Protein AF-A0A058ZT23-F1 (afdb_monomer)

Foldseek 3Di:
DDPVVLLVLLVVLLVQLVCLQVPDPDPDDDDVVVSVVSNLVSLVVLLVSQLVVLLPNVSCVCSNLVSLLVQCPRPDPVSNVSSLVSLLSNLCSNLVDVSLVVLVVVVPPDPDDPPPSVVVSLVVLQSSLVSLLVQLVVDPDPVSNLSSLVSLLVCLQPRLQSDANCVVSSVVSLVVLVVDPDPSSVVSSVSSVVSCVPPNVVRYPPVPDDD

Nearest PDB structures (foldseek):
  5tqc-assembly1_A  TM=4.255E-01  e=1.248E-01  Homo sapiens
  8pv4-assembly1_CR  TM=2.975E-01  e=2.753E-02  Thermochaetoides thermophila DSM 1495
  4fdd-assembly1_A  TM=4.301E-01  e=4.295E-01  Homo sapiens
  5yvh-assembly1_A  TM=3.357E-01  e=1.884E-01  Homo sapiens
  2z5k-assembly1_A  TM=3.473E-01  e=4.497E-01  Homo sapiens

Mean predicted aligned error: 6.94 Å

pLDDT: mean 86.66, std 15.63, range [41.72, 98.69]

Structure (mmCIF, N/CA/C/O backbone):
data_AF-A0A058ZT23-F1
#
_entry.id   AF-A0A058ZT23-F1
#
loop_
_atom_site.group_PDB
_atom_site.id
_atom_site.type_symbol
_atom_site.label_atom_id
_atom_site.label_alt_id
_atom_site.label_comp_id
_atom_site.label_asym_id
_atom_site.label_entity_id
_atom_site.label_seq_id
_atom_site.pdbx_PDB_ins_code
_atom_site.Cartn_x
_atom_site.Cartn_y
_atom_site.Cartn_z
_atom_site.occupancy
_atom_site.B_iso_or_equiv
_atom_site.auth_seq_id
_atom_site.auth_comp_id
_atom_site.auth_asym_id
_atom_site.auth_atom_id
_atom_site.pdbx_PDB_model_num
ATOM 1 N N . MET A 1 1 ? 22.877 12.182 -7.449 1.00 62.81 1 MET A N 1
ATOM 2 C CA . MET A 1 1 ? 22.994 11.831 -6.014 1.00 62.81 1 MET A CA 1
ATOM 3 C C . MET A 1 1 ? 23.347 10.350 -5.892 1.00 62.81 1 MET A C 1
ATOM 5 O O . MET A 1 1 ? 22.828 9.557 -6.674 1.00 62.81 1 MET A O 1
ATOM 9 N N . HIS A 1 2 ? 24.266 9.973 -5.000 1.00 87.75 2 HIS A N 1
ATOM 10 C CA . HIS A 1 2 ? 24.654 8.570 -4.787 1.00 87.75 2 HIS A CA 1
ATOM 11 C C . HIS A 1 2 ? 23.584 7.844 -3.952 1.00 87.75 2 HIS A C 1
ATOM 13 O O . HIS A 1 2 ? 22.988 8.466 -3.072 1.00 87.75 2 HIS A O 1
ATOM 19 N N . THR A 1 3 ? 23.334 6.553 -4.196 1.00 90.12 3 THR A N 1
ATOM 20 C CA . THR A 1 3 ? 22.282 5.781 -3.498 1.00 90.12 3 THR A CA 1
ATOM 21 C C . THR A 1 3 ? 22.456 5.803 -1.977 1.00 90.12 3 THR A C 1
ATOM 23 O O . THR A 1 3 ? 21.476 5.913 -1.249 1.00 90.12 3 THR A O 1
ATOM 26 N N . SER A 1 4 ? 23.698 5.802 -1.481 1.00 92.56 4 SER A N 1
ATOM 27 C CA . SER A 1 4 ? 23.978 5.932 -0.042 1.00 92.56 4 SER A CA 1
ATOM 28 C C . SER A 1 4 ? 23.470 7.248 0.556 1.00 92.56 4 SER A C 1
ATOM 30 O O . SER A 1 4 ? 22.888 7.231 1.632 1.00 92.56 4 SER A O 1
ATOM 32 N N . ALA A 1 5 ? 23.622 8.373 -0.148 1.00 94.62 5 ALA A N 1
ATOM 33 C CA . ALA A 1 5 ? 23.146 9.669 0.330 1.00 94.62 5 ALA A CA 1
ATOM 34 C C . ALA A 1 5 ? 21.612 9.718 0.396 1.00 94.62 5 ALA A C 1
ATOM 36 O O . ALA A 1 5 ? 21.055 10.296 1.326 1.00 94.62 5 ALA A O 1
ATOM 37 N N . VAL A 1 6 ? 20.929 9.084 -0.568 1.00 96.06 6 VAL A N 1
ATOM 38 C CA . VAL A 1 6 ? 19.462 8.959 -0.557 1.00 96.06 6 VAL A CA 1
ATOM 39 C C . VAL A 1 6 ? 19.012 8.133 0.649 1.00 96.06 6 VAL A C 1
ATOM 41 O O . VAL A 1 6 ? 18.148 8.579 1.398 1.00 96.06 6 VAL A O 1
ATOM 44 N N . LYS A 1 7 ? 19.656 6.986 0.900 1.00 95.81 7 LYS A N 1
ATOM 45 C CA . LYS A 1 7 ? 19.378 6.148 2.077 1.00 95.81 7 LYS A CA 1
ATOM 46 C C . LYS A 1 7 ? 19.595 6.892 3.393 1.00 95.81 7 LYS A C 1
ATOM 48 O O . LYS A 1 7 ? 18.747 6.818 4.274 1.00 95.81 7 LYS A O 1
ATOM 53 N N . SER A 1 8 ? 20.681 7.660 3.517 1.00 96.88 8 SER A N 1
ATOM 54 C CA . SER A 1 8 ? 20.934 8.481 4.709 1.00 96.88 8 SER A CA 1
ATOM 55 C C . SER A 1 8 ? 19.847 9.534 4.935 1.00 96.88 8 SER A C 1
ATOM 57 O O . SER A 1 8 ? 19.438 9.750 6.074 1.00 96.88 8 SER A O 1
ATOM 59 N N . LEU A 1 9 ? 19.348 10.164 3.866 1.00 97.19 9 LEU A N 1
ATOM 60 C CA . LEU A 1 9 ? 18.248 11.123 3.964 1.00 97.19 9 LEU A CA 1
ATOM 61 C C . LEU A 1 9 ? 16.947 10.442 4.411 1.00 97.19 9 LEU A C 1
ATOM 63 O O . LEU A 1 9 ? 16.267 10.955 5.296 1.00 97.19 9 LEU A O 1
ATOM 67 N N . LEU A 1 10 ? 16.632 9.268 3.858 1.00 97.75 10 LEU A N 1
ATOM 68 C CA . LEU A 1 10 ? 15.484 8.463 4.286 1.00 97.75 10 LEU A CA 1
ATOM 69 C C . LEU A 1 10 ? 15.603 8.043 5.759 1.00 97.75 10 LEU A C 1
ATOM 71 O O . LEU A 1 10 ? 14.628 8.142 6.497 1.00 97.75 10 LEU A O 1
ATOM 75 N N . THR A 1 11 ? 16.798 7.658 6.222 1.00 97.81 11 THR A N 1
ATOM 76 C CA . THR A 1 11 ? 17.047 7.342 7.639 1.00 97.81 11 THR A CA 1
ATOM 77 C C . THR A 1 11 ? 16.796 8.557 8.530 1.00 97.81 11 THR A C 1
ATOM 79 O O . THR A 1 11 ? 16.166 8.424 9.574 1.00 97.81 11 THR A O 1
ATOM 82 N N . ALA A 1 12 ? 17.246 9.746 8.126 1.00 97.56 12 ALA A N 1
ATOM 83 C CA . ALA A 1 12 ? 17.017 10.967 8.896 1.00 97.56 12 ALA A CA 1
ATOM 84 C C . ALA A 1 12 ? 15.520 11.321 8.994 1.00 97.56 12 ALA A C 1
ATOM 86 O O . ALA A 1 12 ? 15.048 11.719 10.058 1.00 97.56 12 ALA A O 1
ATOM 87 N N . LEU A 1 13 ? 14.756 11.140 7.909 1.00 97.88 13 LEU A N 1
ATOM 88 C CA . LEU A 1 13 ? 13.305 11.369 7.894 1.00 97.88 13 LEU A CA 1
ATOM 89 C C . LEU A 1 13 ? 12.548 10.350 8.755 1.00 97.88 13 LEU A C 1
ATOM 91 O O . LEU A 1 13 ? 11.644 10.740 9.500 1.00 97.88 13 LEU A O 1
ATOM 95 N N . HIS A 1 14 ? 12.954 9.079 8.696 1.00 96.81 14 HIS A N 1
ATOM 96 C CA . HIS A 1 14 ? 12.446 8.014 9.565 1.00 96.81 14 HIS A CA 1
ATOM 97 C C . HIS A 1 14 ? 12.672 8.360 11.042 1.00 96.81 14 HIS A C 1
ATOM 99 O O . HIS A 1 14 ? 11.725 8.381 11.824 1.00 96.81 14 HIS A O 1
ATOM 105 N N . GLN A 1 15 ? 13.893 8.759 11.411 1.00 95.31 15 GLN A N 1
ATOM 106 C CA . GLN A 1 15 ? 14.227 9.163 12.780 1.00 95.31 15 GLN A CA 1
ATOM 107 C C . GLN A 1 15 ? 13.410 10.371 13.253 1.00 95.31 15 GLN A C 1
ATOM 109 O O . GLN A 1 15 ? 12.927 10.370 14.384 1.00 95.31 15 GLN A O 1
ATOM 114 N N . LEU A 1 16 ? 13.218 11.383 12.399 1.00 94.12 16 LEU A N 1
ATOM 115 C CA . LEU A 1 16 ? 12.394 12.556 12.711 1.00 94.12 16 LEU A CA 1
ATOM 116 C C . LEU A 1 16 ? 10.931 12.170 12.990 1.00 94.12 16 LEU A C 1
ATOM 118 O O . LEU A 1 16 ? 10.326 12.638 13.961 1.00 94.12 16 LEU A O 1
ATOM 122 N N . SER A 1 17 ? 10.376 11.287 12.160 1.00 94.62 17 SER A N 1
ATOM 123 C CA . SER A 1 17 ? 9.026 10.748 12.337 1.00 94.62 17 SER A CA 1
ATOM 124 C C . SER A 1 17 ? 8.929 9.954 13.643 1.00 94.62 17 SER A C 1
ATOM 126 O O . SER A 1 17 ? 8.082 10.236 14.490 1.00 94.62 17 SER A O 1
ATOM 128 N N . HIS A 1 18 ? 9.878 9.048 13.886 1.00 91.06 18 HIS A N 1
ATOM 129 C CA . HIS A 1 18 ? 9.910 8.204 15.076 1.00 91.06 18 HIS A CA 1
ATOM 130 C C . HIS A 1 18 ? 10.046 9.008 16.378 1.00 91.06 18 HIS A C 1
ATOM 132 O O . HIS A 1 18 ? 9.355 8.721 17.354 1.00 91.06 18 HIS A O 1
ATOM 138 N N . GLN A 1 19 ? 10.875 10.057 16.406 1.00 89.44 19 GLN A N 1
ATOM 139 C CA . GLN A 1 19 ? 10.985 10.964 17.560 1.00 89.44 19 GLN A CA 1
ATOM 140 C C . GLN A 1 19 ? 9.660 11.675 17.868 1.00 89.44 19 GLN A C 1
ATOM 142 O O . GLN A 1 19 ? 9.331 11.924 19.032 1.00 89.44 19 GLN A O 1
ATOM 147 N N . SER A 1 20 ? 8.878 11.967 16.829 1.00 86.44 20 SER A N 1
ATOM 148 C CA . SER A 1 20 ? 7.557 12.584 16.959 1.00 86.44 20 SER A CA 1
ATOM 149 C C . SER A 1 20 ? 6.516 11.607 17.520 1.00 86.44 20 SER A C 1
ATOM 151 O O . SER A 1 20 ? 5.600 12.034 18.228 1.00 86.44 20 SER A O 1
ATOM 153 N N . ILE A 1 21 ? 6.685 10.303 17.267 1.00 84.44 21 ILE A N 1
ATOM 154 C CA . ILE A 1 21 ? 5.844 9.220 17.800 1.00 84.44 21 ILE A CA 1
ATOM 155 C C . ILE A 1 21 ? 6.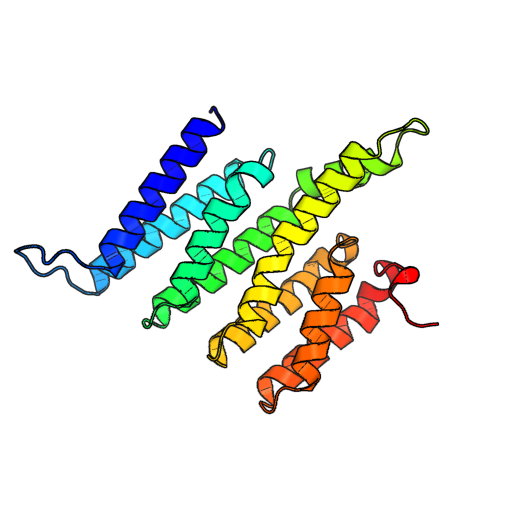185 8.926 19.262 1.00 84.44 21 ILE A C 1
ATOM 157 O O . ILE A 1 21 ? 5.299 8.969 20.116 1.00 84.44 21 ILE A O 1
ATOM 161 N N . THR A 1 22 ? 7.455 8.636 19.567 1.00 77.88 22 THR A N 1
ATOM 162 C CA . THR A 1 22 ? 7.861 8.157 20.898 1.00 77.88 22 THR A CA 1
ATOM 163 C C . THR A 1 22 ? 7.890 9.244 21.953 1.00 77.88 22 THR A C 1
ATOM 165 O O . THR A 1 22 ? 7.813 8.923 23.133 1.00 77.88 22 THR A O 1
ATOM 168 N N . GLY A 1 23 ? 7.964 10.514 21.548 1.00 62.06 23 GLY A N 1
ATOM 169 C CA . GLY A 1 23 ? 7.952 11.650 22.453 1.00 62.06 23 GLY A CA 1
ATOM 170 C C . GLY A 1 23 ? 9.013 11.524 23.540 1.00 62.06 23 GLY A C 1
ATOM 171 O O . GLY A 1 23 ? 8.711 11.130 24.663 1.00 62.06 23 GLY A O 1
ATOM 172 N N . MET A 1 24 ? 10.238 11.977 23.264 1.00 50.72 24 MET A N 1
ATOM 173 C CA . MET A 1 24 ? 11.043 12.481 24.376 1.00 50.72 24 MET A CA 1
ATOM 174 C C . MET A 1 24 ? 10.185 13.518 25.122 1.00 50.72 24 MET A C 1
ATOM 176 O O . MET A 1 24 ? 9.568 14.361 24.457 1.00 50.72 24 MET A O 1
ATOM 180 N N . PRO A 1 25 ? 10.095 13.471 26.463 1.00 45.34 25 PRO A N 1
ATOM 181 C CA . PRO A 1 25 ? 9.456 14.525 27.228 1.00 45.34 25 PRO A CA 1
ATOM 182 C C . PRO A 1 25 ? 10.320 15.778 27.072 1.00 45.34 25 PRO A C 1
ATOM 184 O O . PRO A 1 25 ? 11.217 16.052 27.862 1.00 45.34 25 PRO A O 1
ATOM 187 N N . SER A 1 26 ? 10.092 16.519 25.990 1.00 47.34 26 SER A N 1
ATOM 188 C CA . SER A 1 26 ? 10.542 17.894 25.881 1.00 47.34 26 SER A CA 1
ATOM 189 C C . SER A 1 26 ? 9.967 18.627 27.086 1.00 47.34 26 SER A C 1
ATOM 191 O O . SER A 1 26 ? 8.767 18.554 27.354 1.00 47.34 26 SER A O 1
ATOM 193 N N . VAL A 1 27 ? 10.841 19.344 27.791 1.00 50.66 27 VAL A N 1
ATOM 194 C CA . VAL A 1 27 ? 10.546 20.233 28.928 1.00 50.66 27 VAL A CA 1
ATOM 195 C C . VAL A 1 27 ? 9.412 21.228 28.612 1.00 50.66 27 VAL A C 1
ATOM 197 O O . VAL A 1 27 ? 8.786 21.774 29.515 1.00 50.66 27 VAL A O 1
ATOM 200 N N . PHE A 1 28 ? 9.081 21.395 27.330 1.00 52.16 28 PHE A N 1
ATOM 201 C CA . PHE A 1 28 ? 7.897 22.082 26.837 1.00 52.16 28 PHE A CA 1
ATOM 202 C C . PHE A 1 28 ? 7.035 21.086 26.054 1.00 52.16 28 PHE A C 1
ATOM 204 O O . PHE A 1 28 ? 7.434 20.629 24.980 1.00 52.16 28 PHE A O 1
ATOM 211 N N . GLY A 1 29 ? 5.880 20.707 26.606 1.00 51.41 29 GLY A N 1
ATOM 212 C CA . GLY A 1 29 ? 4.973 19.727 26.007 1.00 51.41 29 GLY A CA 1
ATOM 213 C C . GLY A 1 29 ? 4.558 20.118 24.588 1.00 51.41 29 GLY A C 1
ATOM 214 O O . GLY A 1 29 ? 3.796 21.063 24.399 1.00 51.41 29 GLY A O 1
ATOM 215 N N . ALA A 1 30 ? 5.051 19.389 23.585 1.00 55.66 30 ALA A N 1
ATOM 216 C CA . ALA A 1 30 ? 4.629 19.576 22.202 1.00 55.66 30 ALA A CA 1
ATOM 217 C C . ALA A 1 30 ? 3.182 19.091 22.032 1.00 55.66 30 ALA A C 1
ATOM 219 O O . ALA A 1 30 ? 2.847 17.959 22.400 1.00 55.66 30 ALA A O 1
ATOM 220 N N . ALA A 1 31 ? 2.329 19.946 21.464 1.00 63.44 31 ALA A N 1
ATOM 221 C CA . ALA A 1 31 ? 0.933 19.620 21.190 1.00 63.44 31 ALA A CA 1
ATOM 222 C C . ALA A 1 31 ? 0.826 18.458 20.183 1.00 63.44 31 ALA A C 1
ATOM 224 O O . ALA A 1 31 ? 1.662 18.311 19.288 1.00 63.44 31 ALA A O 1
ATOM 225 N N . SER A 1 32 ? -0.226 17.639 20.288 1.00 67.50 32 SER A N 1
ATOM 226 C CA . SER A 1 32 ? -0.474 16.495 19.389 1.00 67.50 32 SER A CA 1
ATOM 227 C C . SER A 1 32 ? -0.486 16.876 17.900 1.00 67.50 32 SER A C 1
ATOM 229 O O . SER A 1 32 ? -0.053 16.089 17.060 1.00 67.50 32 SER A O 1
ATOM 231 N N . SER A 1 33 ? -0.905 18.102 17.576 1.00 71.38 33 SER A N 1
ATOM 232 C CA . SER A 1 33 ? -0.897 18.662 16.221 1.00 71.38 33 SER A CA 1
ATOM 233 C C . SER A 1 33 ? 0.512 18.857 15.651 1.00 71.38 33 SER A C 1
ATOM 235 O O . SER A 1 33 ? 0.731 18.606 14.468 1.00 71.38 33 SER A O 1
ATOM 237 N N . GLN A 1 34 ? 1.487 19.245 16.478 1.00 77.69 34 GLN A N 1
ATOM 238 C CA . GLN A 1 34 ? 2.881 19.398 16.049 1.00 77.69 34 GLN A CA 1
ATOM 239 C C . GLN A 1 34 ? 3.525 18.041 15.752 1.00 77.69 34 GLN A C 1
ATOM 241 O O . GLN A 1 34 ? 4.241 17.911 14.760 1.00 77.69 34 GLN A O 1
ATOM 246 N N . LYS A 1 35 ? 3.216 17.016 16.560 1.00 83.62 35 LYS A N 1
ATOM 247 C CA . LYS A 1 35 ? 3.689 15.639 16.337 1.00 83.62 35 LYS A CA 1
ATOM 248 C C . LYS A 1 35 ? 3.178 15.082 15.010 1.00 83.62 35 LYS A C 1
ATOM 250 O O . LYS A 1 35 ? 3.959 14.566 14.218 1.00 83.62 35 LYS A O 1
ATOM 255 N N . PHE A 1 36 ? 1.882 15.245 14.743 1.00 88.38 36 PHE A N 1
ATOM 256 C CA . PHE A 1 36 ? 1.287 14.849 13.468 1.00 88.38 36 PHE A CA 1
ATOM 257 C C . PHE A 1 36 ? 1.912 15.600 12.283 1.00 88.38 36 PHE A C 1
ATOM 259 O O . PHE A 1 36 ? 2.223 14.986 11.267 1.00 88.38 36 PHE A O 1
ATOM 266 N N . GLY A 1 37 ? 2.152 16.909 12.423 1.00 91.06 37 GLY A N 1
ATOM 267 C CA . GLY A 1 37 ? 2.782 17.720 11.379 1.00 91.06 37 GLY A CA 1
ATOM 268 C C . GLY A 1 37 ? 4.185 17.241 10.994 1.00 91.06 37 GLY A C 1
ATOM 269 O O . GLY A 1 37 ? 4.500 17.183 9.807 1.00 91.06 37 GLY A O 1
ATOM 270 N N . ALA A 1 38 ? 5.007 16.851 11.972 1.00 92.06 38 ALA A N 1
ATOM 271 C CA . ALA A 1 38 ? 6.347 16.322 11.720 1.00 92.06 38 ALA A CA 1
ATOM 272 C C . ALA A 1 38 ? 6.319 14.944 11.034 1.00 92.06 38 ALA A C 1
ATOM 274 O O . ALA A 1 38 ? 7.064 14.729 10.080 1.00 92.06 38 ALA A O 1
ATOM 275 N N . ILE A 1 39 ? 5.417 14.048 11.457 1.00 95.56 39 ILE A N 1
ATOM 276 C CA . ILE A 1 39 ? 5.210 12.744 10.801 1.00 95.56 39 ILE A CA 1
ATOM 277 C C . ILE A 1 39 ? 4.774 12.953 9.345 1.00 95.56 39 ILE A C 1
ATOM 279 O O . ILE A 1 39 ? 5.392 12.407 8.435 1.00 95.56 39 ILE A O 1
ATOM 283 N N . ASN A 1 40 ? 3.772 13.809 9.113 1.00 96.38 40 ASN A N 1
ATOM 284 C CA . ASN A 1 40 ? 3.281 14.126 7.772 1.00 96.38 40 ASN A CA 1
ATOM 285 C C . ASN A 1 40 ? 4.379 14.698 6.871 1.00 96.38 40 ASN A C 1
ATOM 287 O O . ASN A 1 40 ? 4.516 14.305 5.715 1.00 96.38 40 ASN A O 1
ATOM 291 N N . PHE A 1 41 ? 5.199 15.604 7.409 1.00 96.62 41 PHE A N 1
ATOM 292 C CA . PHE A 1 41 ? 6.343 16.141 6.684 1.00 96.62 41 PHE A CA 1
ATOM 293 C C . PHE A 1 41 ? 7.324 15.035 6.275 1.00 96.62 41 PHE A C 1
ATOM 295 O O . PHE A 1 41 ? 7.731 14.991 5.113 1.00 96.62 41 PHE A O 1
ATOM 302 N N . SER A 1 42 ? 7.684 14.137 7.198 1.00 97.94 42 SER A N 1
ATOM 303 C CA . SER A 1 42 ? 8.571 13.012 6.896 1.00 97.94 42 SER A CA 1
ATOM 304 C C . SER A 1 42 ? 7.997 12.116 5.802 1.00 97.94 42 SER A C 1
ATOM 306 O O . SER A 1 42 ? 8.698 11.838 4.831 1.00 97.94 42 SER A O 1
ATOM 308 N N . VAL A 1 43 ? 6.721 11.735 5.908 1.00 98.38 43 VAL A N 1
ATOM 309 C CA . VAL A 1 43 ? 6.029 10.897 4.916 1.00 98.38 43 VAL A CA 1
ATOM 310 C C . VAL A 1 43 ? 6.038 11.555 3.534 1.00 98.38 43 VAL A C 1
ATOM 312 O O . VAL A 1 43 ? 6.513 10.955 2.572 1.00 98.38 43 VAL A O 1
ATOM 315 N N . GLU A 1 44 ? 5.632 12.822 3.427 1.00 98.31 44 GLU A N 1
ATOM 316 C CA . GLU A 1 44 ? 5.606 13.553 2.152 1.00 98.31 44 GLU A CA 1
ATOM 317 C C . GLU A 1 44 ? 7.007 13.751 1.545 1.00 98.31 44 GLU A C 1
ATOM 319 O O . GLU A 1 44 ? 7.183 13.763 0.323 1.00 98.31 44 GLU A O 1
ATOM 324 N N . ARG A 1 45 ? 8.050 13.897 2.372 1.00 98.19 45 ARG A N 1
ATOM 325 C CA . ARG A 1 45 ? 9.437 13.939 1.882 1.00 98.19 45 ARG A CA 1
ATOM 326 C C . ARG A 1 45 ? 9.930 12.572 1.417 1.00 98.19 45 ARG A C 1
ATOM 328 O O . ARG A 1 45 ? 10.566 12.517 0.368 1.00 98.19 45 ARG A O 1
ATOM 335 N N . MET A 1 46 ? 9.624 11.492 2.134 1.00 98.56 46 MET A N 1
ATOM 336 C CA . MET A 1 46 ? 9.975 10.127 1.720 1.00 98.56 46 MET A CA 1
ATOM 337 C C . MET A 1 46 ? 9.281 9.759 0.403 1.00 98.56 46 MET A C 1
ATOM 339 O O . MET A 1 46 ? 9.943 9.269 -0.510 1.00 98.56 46 MET A O 1
ATOM 343 N N . MET A 1 47 ? 8.003 10.121 0.250 1.00 98.06 47 MET A N 1
ATOM 344 C CA . MET A 1 47 ? 7.253 10.013 -1.007 1.00 98.06 47 MET A CA 1
ATOM 345 C C . MET A 1 47 ? 7.917 10.779 -2.150 1.00 98.06 47 MET A C 1
ATOM 347 O O . MET A 1 47 ? 8.139 10.239 -3.232 1.00 98.06 47 MET A O 1
ATOM 351 N N . SER A 1 48 ? 8.271 12.045 -1.917 1.00 98.06 48 SER A N 1
ATOM 352 C CA . SER A 1 48 ? 8.948 12.856 -2.927 1.00 98.06 48 SER A CA 1
ATOM 353 C C . SER A 1 48 ? 10.292 12.242 -3.333 1.00 98.06 48 SER A C 1
ATOM 355 O O . SER A 1 48 ? 10.603 12.185 -4.521 1.00 98.06 48 SER A O 1
ATOM 357 N N . ILE A 1 49 ? 11.071 11.726 -2.379 1.00 97.75 49 ILE A N 1
ATOM 358 C CA . ILE A 1 49 ? 12.331 11.030 -2.665 1.00 97.75 49 ILE A CA 1
ATOM 359 C C . ILE A 1 49 ? 12.080 9.786 -3.519 1.00 97.75 49 ILE A C 1
ATOM 361 O O . ILE A 1 49 ? 12.780 9.614 -4.514 1.00 97.75 49 ILE A O 1
ATOM 365 N N . LEU A 1 50 ? 11.089 8.961 -3.172 1.00 97.62 50 LEU A N 1
ATOM 366 C CA . LEU A 1 50 ? 10.726 7.763 -3.929 1.00 97.62 50 LEU A CA 1
ATOM 367 C C . LEU A 1 50 ? 10.408 8.103 -5.392 1.00 97.62 50 LEU A C 1
ATOM 369 O O . LEU A 1 50 ? 11.051 7.576 -6.296 1.00 97.62 50 LEU A O 1
ATOM 373 N N . VAL A 1 51 ? 9.483 9.042 -5.622 1.00 96.81 51 VAL A N 1
ATOM 374 C CA . VAL A 1 51 ? 9.036 9.439 -6.970 1.00 96.81 51 VAL A CA 1
ATOM 375 C C . VAL A 1 51 ? 10.180 10.029 -7.804 1.00 96.81 51 VAL A C 1
ATOM 377 O O . VAL A 1 51 ? 10.284 9.766 -8.998 1.00 96.81 51 VAL A O 1
ATOM 380 N N . ASN A 1 52 ? 11.095 10.781 -7.187 1.00 96.38 52 ASN A N 1
ATOM 381 C CA . ASN A 1 52 ? 12.268 11.329 -7.881 1.00 96.38 52 ASN A CA 1
ATOM 382 C C . ASN A 1 52 ? 13.396 10.302 -8.102 1.00 96.38 52 ASN A C 1
ATOM 384 O O . ASN A 1 52 ? 14.426 10.633 -8.693 1.00 96.38 52 ASN A O 1
ATOM 388 N N . ASN A 1 53 ? 13.246 9.076 -7.595 1.00 95.38 53 ASN A N 1
ATOM 389 C CA . ASN A 1 53 ? 14.243 8.012 -7.693 1.00 95.38 53 ASN A CA 1
ATOM 390 C C . ASN A 1 53 ? 13.655 6.699 -8.240 1.00 95.38 53 ASN A C 1
ATOM 392 O O . ASN A 1 53 ? 14.212 5.634 -7.974 1.00 95.38 53 ASN A O 1
ATOM 396 N N . LEU A 1 54 ? 12.572 6.759 -9.027 1.00 94.12 54 LEU A N 1
ATOM 397 C CA . LEU A 1 54 ? 11.917 5.574 -9.604 1.00 94.12 54 LEU A CA 1
ATOM 398 C C . LEU A 1 54 ? 12.861 4.723 -10.468 1.00 94.12 54 LEU A C 1
ATOM 400 O O . LEU A 1 54 ? 12.831 3.499 -10.390 1.00 94.12 54 LEU A O 1
ATOM 404 N N . HIS A 1 55 ? 13.809 5.351 -11.170 1.00 90.94 55 HIS A N 1
ATOM 405 C CA . HIS A 1 55 ? 14.884 4.683 -11.925 1.00 90.94 55 HIS A CA 1
ATOM 406 C C . HIS A 1 55 ? 15.838 3.834 -11.077 1.00 90.94 55 HIS A C 1
ATOM 408 O O . HIS A 1 55 ? 16.706 3.151 -11.612 1.00 90.94 55 HIS A O 1
ATOM 414 N N . ARG A 1 56 ? 15.748 3.930 -9.751 1.00 90.38 56 ARG A N 1
ATOM 415 C CA . ARG A 1 56 ? 16.550 3.181 -8.780 1.00 90.38 56 ARG A CA 1
ATOM 416 C C . ARG A 1 56 ? 15.721 2.857 -7.541 1.00 90.38 56 ARG A C 1
ATOM 418 O O . ARG A 1 56 ? 16.192 3.009 -6.416 1.00 90.38 56 ARG A O 1
ATOM 425 N N . VAL A 1 57 ? 14.469 2.465 -7.745 1.00 93.31 57 VAL A N 1
ATOM 426 C CA . VAL A 1 57 ? 13.522 2.240 -6.651 1.00 93.31 57 VAL A CA 1
ATOM 427 C C . VAL A 1 57 ? 13.922 1.068 -5.751 1.00 93.31 57 VAL A C 1
ATOM 429 O O . VAL A 1 57 ? 13.850 1.189 -4.530 1.00 93.31 57 VAL A O 1
ATOM 432 N N . GLN A 1 58 ? 14.413 -0.035 -6.322 1.00 91.44 58 GLN A N 1
ATOM 433 C CA . GLN A 1 58 ? 14.629 -1.290 -5.594 1.00 91.44 58 GLN A CA 1
ATOM 434 C C . GLN A 1 58 ? 15.514 -1.133 -4.340 1.00 91.44 58 GLN A C 1
ATOM 436 O O . GLN A 1 58 ? 15.110 -1.585 -3.273 1.00 91.44 58 GLN A O 1
ATOM 441 N N . PRO A 1 59 ? 16.658 -0.416 -4.365 1.00 92.69 59 PRO A N 1
ATOM 442 C CA . PRO A 1 59 ? 17.472 -0.236 -3.167 1.00 92.69 59 PRO A CA 1
ATOM 443 C C . PRO A 1 59 ? 16.831 0.609 -2.061 1.00 92.69 59 PRO A C 1
ATOM 445 O O . PRO A 1 59 ? 17.350 0.576 -0.945 1.00 92.69 59 PRO A O 1
ATOM 448 N N . ILE A 1 60 ? 15.813 1.424 -2.357 1.00 95.44 60 ILE A N 1
ATOM 449 C CA . ILE A 1 60 ? 15.199 2.365 -1.404 1.00 95.44 60 ILE A CA 1
ATOM 450 C C . ILE A 1 60 ? 13.778 1.969 -0.987 1.00 95.44 60 ILE A C 1
ATOM 452 O O . ILE A 1 60 ? 13.291 2.500 0.010 1.00 95.44 60 ILE A O 1
ATOM 456 N N . TRP A 1 61 ? 13.138 1.052 -1.718 1.00 96.56 61 TRP A N 1
ATOM 457 C CA . TRP A 1 61 ? 11.747 0.643 -1.521 1.00 96.56 61 TRP A CA 1
ATOM 458 C C . TRP A 1 61 ? 11.460 0.212 -0.083 1.00 96.56 61 TRP A C 1
ATOM 460 O O . TRP A 1 61 ? 10.662 0.857 0.595 1.00 96.56 61 TRP A O 1
ATOM 470 N N . ASP A 1 62 ? 12.188 -0.791 0.413 1.00 95.69 62 ASP A N 1
ATOM 471 C CA . ASP A 1 62 ? 11.969 -1.361 1.748 1.00 95.69 62 ASP A CA 1
ATOM 472 C C . ASP A 1 62 ? 12.117 -0.320 2.859 1.00 95.69 62 ASP A C 1
ATOM 474 O O . ASP A 1 62 ? 11.411 -0.357 3.861 1.00 95.69 62 ASP A O 1
ATOM 478 N N . GLN A 1 63 ? 13.013 0.653 2.678 1.00 96.62 63 GLN A N 1
ATOM 479 C CA . GLN A 1 63 ? 13.216 1.714 3.658 1.00 96.62 63 GLN A CA 1
ATOM 480 C C . GLN A 1 63 ? 12.045 2.705 3.686 1.00 96.62 63 GLN A C 1
ATOM 482 O O . GLN A 1 63 ? 11.690 3.209 4.751 1.00 96.62 63 GLN A O 1
ATOM 487 N N . VAL A 1 64 ? 11.462 3.010 2.523 1.00 98.12 64 VAL A N 1
ATOM 488 C CA . VAL A 1 64 ? 10.305 3.907 2.424 1.00 98.12 64 VAL A CA 1
ATOM 489 C C . VAL A 1 64 ? 9.055 3.211 2.946 1.00 98.12 64 VAL A C 1
ATOM 491 O O . VAL A 1 64 ? 8.400 3.709 3.860 1.00 98.12 64 VAL A O 1
ATOM 494 N N . VAL A 1 65 ? 8.755 2.040 2.393 1.00 97.69 65 VAL A N 1
ATOM 495 C CA . VAL A 1 65 ? 7.524 1.314 2.694 1.00 97.69 65 VAL A CA 1
ATOM 496 C C . VAL A 1 65 ? 7.555 0.680 4.073 1.00 97.69 65 VAL A C 1
ATOM 498 O O . VAL A 1 65 ? 6.535 0.709 4.755 1.00 97.69 65 VAL A O 1
ATOM 501 N N . GLY A 1 66 ? 8.716 0.214 4.540 1.00 97.06 66 GLY A N 1
ATOM 502 C CA . GLY A 1 66 ? 8.879 -0.257 5.914 1.00 97.06 66 GLY A CA 1
ATOM 503 C C . GLY A 1 66 ? 8.437 0.797 6.927 1.00 97.06 66 GLY A C 1
ATOM 504 O O . GLY A 1 66 ? 7.693 0.483 7.851 1.00 97.06 66 GLY A O 1
ATOM 505 N N . HIS A 1 67 ? 8.771 2.072 6.696 1.00 97.88 67 HIS A N 1
ATOM 506 C CA . HIS A 1 67 ? 8.303 3.145 7.569 1.00 97.88 67 HIS A CA 1
ATOM 507 C C . HIS A 1 67 ? 6.786 3.350 7.512 1.00 97.88 67 HIS A C 1
ATOM 509 O O . HIS A 1 67 ? 6.152 3.572 8.538 1.00 97.88 67 HIS A O 1
ATOM 515 N N . PHE A 1 68 ? 6.181 3.291 6.325 1.00 98.06 68 PHE A N 1
ATOM 516 C CA . PHE A 1 68 ? 4.729 3.434 6.210 1.00 98.06 68 PHE A CA 1
ATOM 517 C C . PHE A 1 68 ? 4.010 2.283 6.910 1.00 98.06 68 PHE A C 1
ATOM 519 O O . PHE A 1 68 ? 3.071 2.538 7.655 1.00 98.06 68 PHE A O 1
ATOM 526 N N . VAL A 1 69 ? 4.496 1.050 6.764 1.00 96.88 69 VAL A N 1
ATOM 527 C CA . VAL A 1 69 ? 3.966 -0.119 7.478 1.00 96.88 69 VAL A CA 1
ATOM 528 C C . VAL A 1 69 ? 4.067 0.066 8.997 1.00 96.88 69 VAL A C 1
ATOM 530 O O . VAL A 1 69 ? 3.068 -0.123 9.683 1.00 96.88 69 VAL A O 1
ATOM 533 N N . GLU A 1 70 ? 5.195 0.550 9.527 1.00 95.69 70 GLU A N 1
ATOM 534 C CA . GLU A 1 70 ? 5.322 0.888 10.959 1.00 95.69 70 GLU A CA 1
ATOM 535 C C . GLU A 1 70 ? 4.291 1.939 11.419 1.00 95.69 70 GLU A C 1
ATOM 537 O O . GLU A 1 70 ? 3.754 1.864 12.526 1.00 95.69 70 GLU A O 1
ATOM 542 N N . LEU A 1 71 ? 4.005 2.944 10.585 1.00 96.62 71 LEU A N 1
ATOM 543 C CA . LEU A 1 71 ? 3.021 3.987 10.892 1.00 96.62 71 LEU A CA 1
ATOM 544 C C . LEU A 1 71 ? 1.573 3.477 10.848 1.00 96.62 71 LEU A C 1
ATOM 546 O O . LEU A 1 71 ? 0.708 4.053 11.514 1.00 96.62 71 LEU A O 1
ATOM 550 N N . ILE A 1 72 ? 1.293 2.413 10.094 1.00 96.94 72 ILE A N 1
ATOM 551 C CA . ILE A 1 72 ? -0.037 1.795 10.017 1.00 96.94 72 ILE A CA 1
ATOM 552 C C . ILE A 1 72 ? -0.410 1.111 11.338 1.00 96.94 72 ILE A C 1
ATOM 554 O O . ILE A 1 72 ? -1.585 1.091 11.690 1.00 96.94 72 ILE A O 1
ATOM 558 N N . ASP A 1 73 ? 0.563 0.684 12.141 1.00 93.38 73 ASP A N 1
ATOM 559 C CA . ASP A 1 73 ? 0.315 0.135 13.481 1.00 93.38 73 ASP A CA 1
ATOM 560 C C . ASP A 1 73 ? 0.116 1.225 14.559 1.00 93.38 73 ASP A C 1
ATOM 562 O O . ASP A 1 73 ? -0.065 0.939 15.747 1.00 93.38 73 ASP A O 1
ATOM 566 N N . ASN A 1 74 ? 0.124 2.510 14.182 1.00 93.25 74 ASN A N 1
ATOM 567 C CA . ASN A 1 74 ? -0.019 3.607 15.133 1.00 93.25 74 ASN A CA 1
ATOM 568 C C . ASN A 1 74 ? -1.443 3.669 15.734 1.00 93.25 74 ASN A C 1
ATOM 570 O O . ASN A 1 74 ? -2.434 3.581 15.002 1.00 93.25 74 ASN A O 1
ATOM 574 N N . PRO A 1 75 ? -1.612 3.927 17.048 1.00 90.25 75 PRO A N 1
ATOM 575 C CA . PRO A 1 75 ? -2.941 4.060 17.653 1.00 90.25 75 PRO A CA 1
ATOM 576 C C . PRO A 1 75 ? -3.742 5.253 17.101 1.00 90.25 75 PRO A C 1
ATOM 578 O O . PRO A 1 75 ? -4.975 5.229 17.117 1.00 90.25 75 PRO A O 1
ATOM 581 N N . ASN A 1 76 ? -3.076 6.283 16.568 1.00 91.19 76 ASN A N 1
ATOM 582 C CA . ASN A 1 76 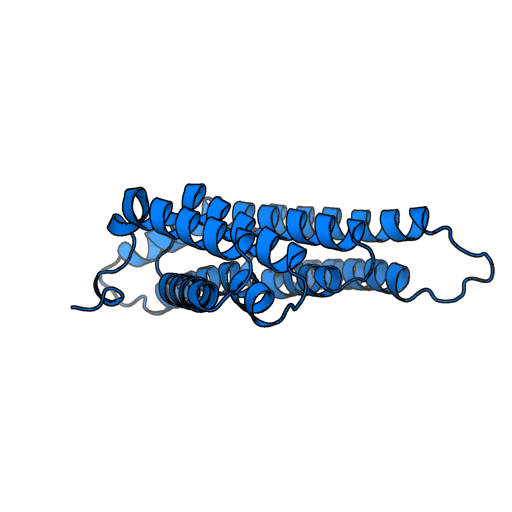? -3.731 7.436 15.963 1.00 91.19 76 ASN A CA 1
ATOM 583 C C . ASN A 1 76 ? -4.245 7.111 14.551 1.00 91.19 76 ASN A C 1
ATOM 585 O O . ASN A 1 76 ? -3.466 6.937 13.615 1.00 91.19 76 ASN A O 1
ATOM 589 N N . GLN A 1 77 ? -5.570 7.120 14.384 1.00 93.31 77 GLN A N 1
ATOM 590 C CA . GLN A 1 77 ? -6.229 6.839 13.106 1.00 93.31 77 GLN A CA 1
ATOM 591 C C . GLN A 1 77 ? -5.786 7.772 11.971 1.00 93.31 77 GLN A C 1
ATOM 593 O O . GLN A 1 77 ? -5.650 7.322 10.838 1.00 93.31 77 GLN A O 1
ATOM 598 N N . HIS A 1 78 ? -5.511 9.049 12.246 1.00 93.81 78 HIS A N 1
ATOM 599 C CA . HIS A 1 78 ? -5.049 9.973 11.209 1.00 93.81 78 HIS A CA 1
ATOM 600 C C . HIS A 1 78 ? -3.657 9.606 10.688 1.00 93.81 78 HIS A C 1
ATOM 602 O O . HIS A 1 78 ? -3.400 9.753 9.497 1.00 93.81 78 HIS A O 1
ATOM 608 N N . VAL A 1 79 ? -2.772 9.115 11.563 1.00 95.62 79 VAL A N 1
ATOM 609 C CA . VAL A 1 79 ? -1.437 8.642 11.166 1.00 95.62 79 VAL A CA 1
ATOM 610 C C . VAL A 1 79 ? -1.565 7.379 10.318 1.00 95.62 79 VAL A C 1
ATOM 612 O O . VAL A 1 79 ? -0.968 7.321 9.247 1.00 95.62 79 VAL A O 1
ATOM 615 N N . ARG A 1 80 ? -2.413 6.424 10.728 1.00 96.31 80 ARG A N 1
ATOM 616 C CA . ARG A 1 80 ? -2.674 5.210 9.937 1.00 96.31 80 ARG A CA 1
ATOM 617 C C . ARG A 1 80 ? -3.212 5.531 8.547 1.00 96.31 80 ARG A C 1
ATOM 619 O O . ARG A 1 80 ? -2.687 5.033 7.559 1.00 96.31 80 ARG A O 1
ATOM 626 N N . ASN A 1 81 ? -4.232 6.386 8.465 1.00 96.81 81 ASN A N 1
ATOM 627 C CA . ASN A 1 81 ? -4.860 6.749 7.194 1.00 96.81 81 ASN A CA 1
ATOM 628 C C . ASN A 1 81 ? -3.873 7.451 6.252 1.00 96.81 81 ASN A C 1
ATOM 630 O O . ASN A 1 81 ? -3.855 7.156 5.064 1.00 96.81 81 ASN A O 1
ATOM 634 N N . MET A 1 82 ? -3.035 8.346 6.782 1.00 97.94 82 MET A N 1
ATOM 635 C CA . MET A 1 82 ? -1.974 8.998 6.010 1.00 97.94 82 MET A CA 1
ATOM 636 C C . MET A 1 82 ? -0.946 7.987 5.492 1.00 97.94 82 MET A C 1
ATOM 638 O O . MET A 1 82 ? -0.536 8.068 4.340 1.00 97.94 82 MET A O 1
ATOM 642 N N . ALA A 1 83 ? -0.529 7.032 6.325 1.00 98.25 83 ALA A N 1
ATOM 643 C CA . ALA A 1 83 ? 0.435 6.015 5.924 1.00 98.25 83 ALA A CA 1
ATOM 644 C C . ALA A 1 83 ? -0.136 5.052 4.868 1.00 98.25 83 ALA A C 1
ATOM 646 O O . ALA A 1 83 ? 0.572 4.693 3.930 1.00 98.25 83 ALA A O 1
ATOM 647 N N . LEU A 1 84 ? -1.421 4.691 4.972 1.00 98.44 84 LEU A N 1
ATOM 648 C CA . LEU A 1 84 ? -2.137 3.909 3.957 1.00 98.44 84 LEU A CA 1
ATOM 649 C C . LEU A 1 84 ? -2.253 4.668 2.623 1.00 98.44 84 LEU A C 1
ATOM 651 O O . LEU A 1 84 ? -1.999 4.079 1.577 1.00 98.44 84 LEU A O 1
ATOM 655 N N .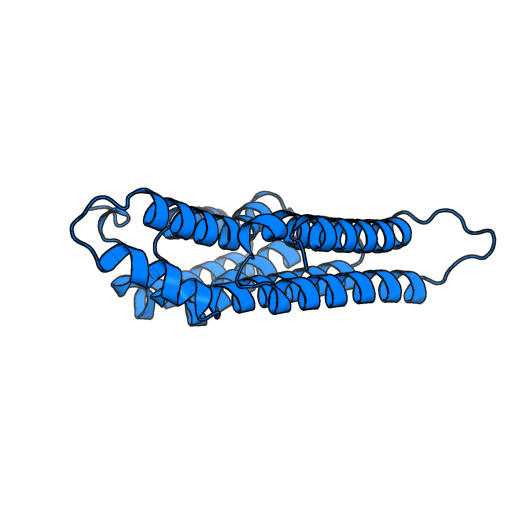 ASP A 1 85 ? -2.570 5.968 2.651 1.00 98.56 85 ASP A N 1
ATOM 656 C CA . ASP A 1 85 ? -2.586 6.824 1.450 1.00 98.56 85 ASP A CA 1
ATOM 657 C C . ASP A 1 85 ? -1.195 6.921 0.801 1.00 98.56 85 ASP A C 1
ATOM 659 O O . ASP A 1 85 ? -1.040 6.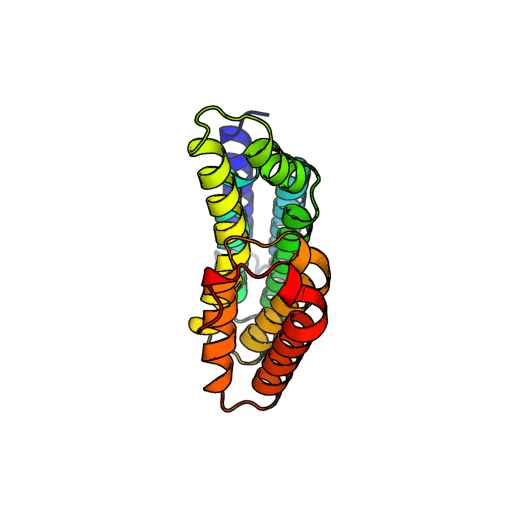755 -0.410 1.00 98.56 85 ASP A O 1
ATOM 663 N N . ALA A 1 86 ? -0.152 7.121 1.612 1.00 98.62 86 ALA A N 1
ATOM 664 C CA . ALA A 1 86 ? 1.226 7.163 1.132 1.00 98.62 86 ALA A CA 1
ATOM 665 C C . ALA A 1 86 ? 1.667 5.823 0.520 1.00 98.62 86 ALA A C 1
ATOM 667 O O . ALA A 1 86 ? 2.374 5.810 -0.491 1.00 98.62 86 ALA A O 1
ATOM 668 N N . LEU A 1 87 ? 1.227 4.697 1.090 1.00 98.62 87 LEU A N 1
ATOM 669 C CA . LEU A 1 87 ? 1.483 3.368 0.544 1.00 98.62 87 LEU A CA 1
ATOM 670 C C . LEU A 1 87 ? 0.815 3.179 -0.826 1.00 98.62 87 LEU A C 1
ATOM 672 O O . LEU A 1 87 ? 1.496 2.790 -1.773 1.00 98.62 87 LEU A O 1
ATOM 676 N N . ASP A 1 88 ? -0.471 3.514 -0.961 1.00 98.69 88 ASP A N 1
ATOM 677 C CA . ASP A 1 88 ? -1.199 3.440 -2.239 1.00 98.69 88 ASP A CA 1
ATOM 678 C C . ASP A 1 88 ? -0.521 4.279 -3.329 1.00 98.69 88 ASP A C 1
ATOM 680 O O . ASP A 1 88 ? -0.215 3.802 -4.427 1.00 98.69 88 ASP A O 1
ATOM 684 N N . ARG A 1 89 ? -0.183 5.529 -2.993 1.00 98.50 89 ARG A N 1
ATOM 685 C CA . ARG A 1 89 ? 0.521 6.442 -3.899 1.00 98.50 89 ARG A CA 1
ATOM 686 C C . ARG A 1 89 ? 1.911 5.926 -4.265 1.00 98.50 89 ARG A C 1
ATOM 688 O O . ARG A 1 89 ? 2.348 6.149 -5.392 1.00 98.50 89 ARG A O 1
ATOM 695 N N . SER A 1 90 ? 2.607 5.251 -3.348 1.00 98.50 90 SER A N 1
ATOM 696 C CA . SER A 1 90 ? 3.927 4.656 -3.604 1.00 98.50 90 SER A CA 1
ATOM 697 C C . SER A 1 90 ? 3.837 3.511 -4.596 1.00 98.50 90 SER A C 1
ATOM 699 O O . SER A 1 90 ? 4.564 3.506 -5.586 1.00 98.50 90 SER A O 1
ATOM 701 N N . ILE A 1 91 ? 2.920 2.574 -4.357 1.00 97.94 91 ILE A N 1
ATOM 702 C CA . ILE A 1 91 ? 2.684 1.430 -5.241 1.00 97.94 91 ILE A CA 1
ATOM 703 C C . ILE A 1 91 ? 2.285 1.933 -6.632 1.00 97.94 91 ILE A C 1
ATOM 705 O O . ILE A 1 91 ? 2.904 1.564 -7.630 1.00 97.94 91 ILE A O 1
ATOM 709 N N . SER A 1 92 ? 1.329 2.863 -6.688 1.00 97.81 92 SER A N 1
ATOM 710 C CA . SER A 1 92 ? 0.857 3.473 -7.934 1.00 97.81 92 SER A CA 1
ATOM 711 C C . SER A 1 92 ? 1.967 4.201 -8.697 1.00 97.81 92 SER A C 1
ATOM 713 O O . SER A 1 92 ? 2.046 4.104 -9.921 1.00 97.81 92 SER A O 1
ATOM 715 N N . ALA A 1 93 ? 2.859 4.912 -7.999 1.00 97.31 93 ALA A N 1
ATOM 716 C CA . ALA A 1 93 ? 3.983 5.597 -8.631 1.00 97.31 93 ALA A CA 1
ATOM 717 C C . ALA A 1 93 ? 4.986 4.616 -9.255 1.00 97.31 93 ALA A C 1
ATOM 719 O O . ALA A 1 93 ? 5.493 4.880 -10.343 1.00 97.31 93 ALA A O 1
ATOM 720 N N . VAL A 1 94 ? 5.260 3.487 -8.593 1.00 96.19 94 VAL A N 1
ATOM 721 C CA . VAL A 1 94 ? 6.206 2.485 -9.100 1.00 96.19 94 VAL A CA 1
ATOM 722 C C . VAL A 1 94 ? 5.616 1.719 -10.280 1.00 96.19 94 VAL A C 1
ATOM 724 O O . VAL A 1 94 ? 6.209 1.737 -11.359 1.00 96.19 94 VAL A O 1
ATOM 727 N N . LEU A 1 95 ? 4.425 1.132 -10.127 1.00 94.38 95 LEU A N 1
ATOM 728 C CA . LEU A 1 95 ? 3.751 0.378 -11.195 1.00 94.38 95 LEU A CA 1
ATOM 729 C C . LEU A 1 95 ? 3.340 1.274 -12.377 1.00 94.38 95 LEU A C 1
ATOM 731 O O . LEU A 1 95 ? 3.263 0.841 -13.531 1.00 94.38 95 LEU A O 1
ATOM 735 N N . GLY A 1 96 ? 3.082 2.553 -12.107 1.00 93.94 96 GLY A N 1
ATOM 736 C CA . GLY A 1 96 ? 2.778 3.565 -13.111 1.00 93.94 96 GLY A CA 1
ATOM 737 C C . GLY A 1 96 ? 3.990 4.075 -13.890 1.00 93.94 96 GLY A C 1
ATOM 738 O O . GLY A 1 96 ? 3.788 4.722 -14.913 1.00 93.94 96 GLY A O 1
ATOM 739 N N . SER A 1 97 ? 5.218 3.800 -13.442 1.00 92.75 97 SER A N 1
ATOM 740 C CA . SER A 1 97 ? 6.427 4.365 -14.047 1.00 92.75 97 SER A CA 1
ATOM 741 C C . SER A 1 97 ? 6.799 3.714 -15.381 1.00 92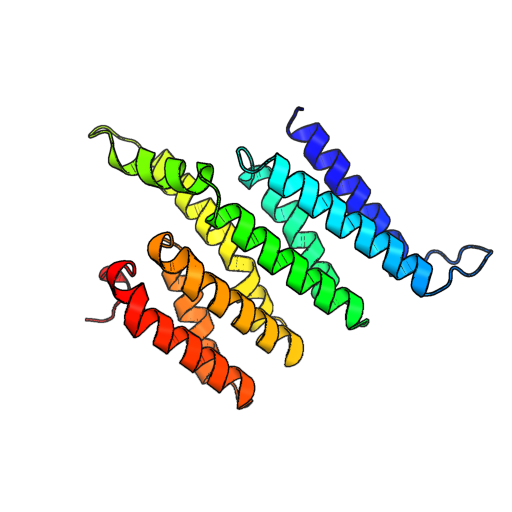.75 97 SER A C 1
ATOM 743 O O . SER A 1 97 ? 6.671 2.500 -15.560 1.00 92.75 97 SER A O 1
ATOM 745 N N . ASP A 1 98 ? 7.343 4.515 -16.299 1.00 86.00 98 ASP A N 1
ATOM 746 C CA . ASP A 1 98 ? 7.895 4.005 -17.561 1.00 86.00 98 ASP A CA 1
ATOM 747 C C . ASP A 1 98 ? 9.083 3.068 -17.308 1.00 86.00 98 ASP A C 1
ATOM 749 O O . ASP A 1 98 ? 9.262 2.093 -18.024 1.00 86.00 98 ASP A O 1
ATOM 753 N N . GLN A 1 99 ? 9.854 3.299 -16.239 1.00 81.00 99 GLN A N 1
ATOM 754 C CA . GLN A 1 99 ? 10.999 2.455 -15.878 1.00 81.00 99 GLN A CA 1
ATOM 755 C C . GLN A 1 99 ? 10.569 1.029 -15.510 1.00 81.00 99 GLN A C 1
ATOM 757 O O . GLN A 1 99 ? 11.252 0.063 -15.855 1.00 81.00 99 GLN A O 1
ATOM 762 N N . PHE A 1 100 ? 9.422 0.885 -14.840 1.00 82.75 100 PHE A N 1
ATOM 763 C CA . PHE A 1 100 ? 8.835 -0.424 -14.571 1.00 82.75 100 PHE A CA 1
ATOM 764 C C . PHE A 1 100 ? 8.427 -1.120 -15.881 1.00 82.75 100 PHE A C 1
ATOM 766 O O . PHE A 1 100 ? 8.734 -2.293 -16.081 1.00 82.75 100 PHE A O 1
ATOM 773 N N . LEU A 1 101 ? 7.835 -0.382 -16.827 1.00 77.38 101 LEU A N 1
ATOM 774 C CA . LEU A 1 101 ? 7.440 -0.907 -18.141 1.00 77.38 101 LEU A CA 1
ATOM 775 C C . LEU A 1 101 ? 8.639 -1.288 -19.033 1.00 77.38 101 LEU A C 1
ATOM 777 O O . LEU A 1 101 ? 8.613 -2.311 -19.722 1.00 77.38 101 LEU A O 1
ATOM 781 N N . GLU A 1 102 ? 9.701 -0.485 -19.017 1.00 71.38 102 GLU A N 1
ATOM 782 C CA . GLU A 1 102 ? 10.952 -0.753 -19.734 1.00 71.38 102 GLU A CA 1
ATOM 783 C C . GLU A 1 102 ? 11.630 -2.022 -19.210 1.00 71.38 102 GLU A C 1
ATOM 785 O O . GLU A 1 102 ? 12.084 -2.845 -20.006 1.00 71.38 102 GLU A O 1
ATOM 790 N N . SER A 1 103 ? 11.621 -2.225 -17.889 1.00 65.75 103 SER A N 1
ATOM 791 C CA . SER A 1 103 ? 12.165 -3.430 -17.244 1.00 65.75 103 SER A CA 1
ATOM 792 C C . SER A 1 103 ? 11.398 -4.701 -17.646 1.00 65.75 103 SER A C 1
ATOM 794 O O . SER A 1 103 ? 11.992 -5.761 -17.827 1.00 65.75 103 SER A O 1
ATOM 796 N N . LEU A 1 104 ? 10.084 -4.594 -17.882 1.00 67.88 104 LEU A N 1
ATOM 797 C CA . LEU A 1 104 ? 9.269 -5.694 -18.420 1.00 67.88 104 LEU A CA 1
ATOM 798 C C . LEU A 1 104 ? 9.562 -5.981 -19.903 1.00 67.88 104 LEU A C 1
ATOM 800 O O . LEU A 1 104 ? 9.462 -7.126 -20.346 1.00 67.88 104 LEU A O 1
ATOM 804 N N . SER A 1 105 ? 9.906 -4.948 -20.675 1.00 64.25 105 SER A N 1
ATOM 805 C CA . SER A 1 105 ? 10.114 -5.042 -22.127 1.00 64.25 105 SER A CA 1
ATOM 806 C C . SER A 1 105 ? 11.512 -5.555 -22.493 1.00 64.25 105 SER A C 1
ATOM 808 O O . SER A 1 105 ? 11.667 -6.286 -23.474 1.00 64.25 105 SER A O 1
ATOM 810 N N . SER A 1 106 ? 12.533 -5.216 -21.700 1.00 56.41 106 SER A N 1
ATOM 811 C CA . SER A 1 106 ? 13.917 -5.659 -21.915 1.00 56.41 106 SER A CA 1
ATOM 812 C C . SER A 1 106 ? 14.090 -7.175 -21.759 1.00 56.41 106 SER A C 1
ATOM 814 O O . SER A 1 106 ? 14.881 -7.772 -22.487 1.00 56.41 106 SER A O 1
ATOM 816 N N . GLY A 1 107 ? 13.283 -7.821 -20.910 1.00 53.59 107 GLY A N 1
ATOM 817 C CA . GLY A 1 107 ? 13.292 -9.276 -20.722 1.00 53.59 107 GLY A CA 1
ATOM 818 C C . GLY A 1 107 ? 12.812 -10.100 -21.929 1.00 53.59 107 GLY A C 1
ATOM 819 O O . GLY A 1 107 ? 13.016 -11.310 -21.948 1.00 53.59 107 GLY A O 1
ATOM 820 N N . PHE A 1 108 ? 12.194 -9.479 -22.943 1.00 52.12 108 PHE A N 1
ATOM 821 C CA . PHE A 1 108 ? 11.618 -10.173 -24.109 1.00 52.12 108 PHE A CA 1
ATOM 822 C C . PHE A 1 108 ? 12.404 -9.985 -25.422 1.00 52.12 108 PHE A C 1
ATOM 824 O O . PHE A 1 108 ? 12.070 -10.611 -26.428 1.00 52.12 108 PHE A O 1
ATOM 831 N N . GLY A 1 109 ? 13.437 -9.133 -25.446 1.00 43.41 109 GLY A N 1
ATOM 832 C CA . GLY A 1 109 ? 14.024 -8.618 -26.692 1.00 43.41 109 GLY A CA 1
ATOM 833 C C . GLY A 1 109 ? 15.264 -9.325 -27.254 1.00 43.41 109 GLY A C 1
ATOM 834 O O . GLY A 1 109 ? 15.669 -8.999 -28.368 1.00 43.41 109 GLY A O 1
ATOM 835 N N . SER A 1 110 ? 15.897 -10.268 -26.550 1.00 41.72 110 SER A N 1
ATOM 836 C CA . SER A 1 110 ? 17.142 -10.881 -27.037 1.00 41.72 110 SER A CA 1
ATOM 837 C C . SER A 1 110 ? 17.189 -12.379 -26.757 1.00 41.72 110 SER A C 1
ATOM 839 O O . SER A 1 110 ? 17.176 -12.811 -25.609 1.00 41.72 110 SER A O 1
ATOM 841 N N . GLY A 1 111 ? 17.274 -13.184 -27.822 1.00 44.25 111 GLY A N 1
ATOM 842 C CA . GLY A 1 111 ? 17.395 -14.650 -27.798 1.00 44.25 111 GLY A CA 1
ATOM 843 C C . GLY A 1 111 ? 18.726 -15.178 -27.246 1.00 44.25 111 GLY A C 1
ATOM 844 O O . GLY A 1 111 ? 19.239 -16.184 -27.725 1.00 44.25 111 GLY A O 1
ATOM 845 N N . SER A 1 112 ? 19.305 -14.499 -26.259 1.00 43.97 112 SER A N 1
ATOM 846 C CA . SER A 1 112 ? 20.558 -14.859 -25.611 1.00 43.97 112 SER A CA 1
ATOM 847 C C . SER A 1 112 ? 20.494 -14.477 -24.134 1.00 43.97 112 SER A C 1
ATOM 849 O O . SER A 1 112 ? 20.813 -13.353 -23.772 1.00 43.97 112 SER A O 1
ATOM 851 N N . GLN A 1 113 ? 20.135 -15.452 -23.295 1.00 44.59 113 GLN A N 1
ATOM 852 C CA . GLN A 1 113 ? 20.676 -15.597 -21.941 1.00 44.59 113 GLN A CA 1
ATOM 853 C C . GLN A 1 113 ? 20.588 -14.344 -21.039 1.00 44.59 113 GLN A C 1
ATOM 855 O O . GLN A 1 113 ? 21.614 -13.859 -20.579 1.00 44.59 113 GLN A O 1
ATOM 860 N N . ASP A 1 114 ? 19.379 -13.859 -20.728 1.00 46.16 114 ASP A N 1
ATOM 861 C CA . ASP A 1 114 ? 19.191 -12.781 -19.737 1.00 46.16 114 ASP A CA 1
ATOM 862 C C . ASP A 1 114 ? 18.204 -13.175 -18.622 1.00 46.16 114 ASP A C 1
ATOM 864 O O . ASP A 1 114 ? 17.187 -12.540 -18.365 1.00 46.16 114 ASP A O 1
ATOM 868 N N . ILE A 1 115 ? 18.509 -14.290 -17.950 1.00 48.91 115 ILE A N 1
ATOM 869 C CA . ILE A 1 115 ? 17.767 -14.790 -16.775 1.00 48.91 115 ILE A CA 1
ATOM 870 C C . ILE A 1 115 ? 17.829 -13.768 -15.612 1.00 48.91 115 ILE A C 1
ATOM 872 O O . ILE A 1 115 ? 16.955 -13.752 -14.745 1.00 48.91 115 ILE A O 1
ATOM 876 N N . GLY A 1 116 ? 18.835 -12.882 -15.603 1.00 47.12 116 GLY A N 1
ATOM 877 C CA . GLY A 1 116 ? 19.031 -11.854 -14.578 1.00 47.12 116 GLY A CA 1
ATOM 878 C C . GLY A 1 116 ? 17.969 -10.752 -14.607 1.00 47.12 116 GLY A C 1
ATOM 879 O O . GLY A 1 116 ? 17.344 -10.495 -13.581 1.00 47.12 116 GLY A O 1
ATOM 880 N N . ALA A 1 117 ? 17.694 -10.161 -15.774 1.00 48.53 117 ALA A N 1
ATOM 881 C CA . ALA A 1 117 ? 16.750 -9.043 -15.908 1.00 48.53 117 ALA A CA 1
ATOM 882 C C . ALA A 1 117 ? 15.289 -9.431 -15.595 1.00 48.53 117 ALA A C 1
ATOM 884 O O . ALA A 1 117 ? 14.545 -8.663 -14.976 1.00 48.53 117 ALA A O 1
ATOM 885 N N . THR A 1 118 ? 14.881 -10.650 -15.967 1.00 55.19 118 THR A N 1
ATOM 886 C CA . THR A 1 118 ? 13.554 -11.197 -15.634 1.00 55.19 118 THR A CA 1
ATOM 887 C C . THR A 1 118 ? 13.409 -11.443 -14.131 1.00 55.19 118 THR A C 1
ATOM 889 O O . THR A 1 118 ? 12.350 -11.186 -13.561 1.00 55.19 118 THR A O 1
ATOM 892 N N . THR A 1 119 ? 14.489 -11.883 -13.475 1.00 61.97 119 THR A N 1
ATOM 893 C CA . THR A 1 119 ? 14.512 -12.114 -12.026 1.00 61.97 119 THR A CA 1
ATOM 894 C C . THR A 1 119 ? 14.456 -10.793 -11.259 1.00 61.97 119 THR A C 1
ATOM 896 O O . THR A 1 119 ? 13.659 -10.662 -10.339 1.00 61.97 119 THR A O 1
ATOM 899 N N . GLU A 1 120 ? 15.235 -9.779 -11.647 1.00 65.12 120 GLU A N 1
ATOM 900 C CA . GLU A 1 120 ? 15.248 -8.479 -10.957 1.00 65.12 120 GLU A CA 1
ATOM 901 C C . GLU A 1 120 ? 13.912 -7.731 -11.062 1.00 65.12 120 GLU A C 1
ATOM 903 O O . GLU A 1 120 ? 13.436 -7.173 -10.071 1.00 65.12 120 GLU A O 1
ATOM 908 N N . THR A 1 121 ? 13.268 -7.774 -12.232 1.00 65.75 121 THR A N 1
ATOM 909 C CA . THR A 1 121 ? 11.960 -7.133 -12.441 1.00 65.75 121 THR A CA 1
ATOM 910 C C . THR A 1 121 ? 10.855 -7.842 -11.658 1.00 65.75 121 THR A C 1
ATOM 912 O O . THR A 1 121 ? 10.042 -7.178 -11.014 1.00 65.75 121 THR A O 1
ATOM 915 N N . GLY A 1 122 ? 10.855 -9.181 -11.645 1.00 74.19 122 GLY A N 1
ATOM 916 C CA . GLY A 1 122 ? 9.914 -9.954 -10.833 1.00 74.19 122 GLY A CA 1
ATOM 917 C C . GLY A 1 122 ? 10.109 -9.740 -9.335 1.00 74.19 122 GLY A C 1
ATOM 918 O O . GLY A 1 122 ? 9.133 -9.568 -8.609 1.00 74.19 122 GLY A O 1
ATOM 919 N N . LEU A 1 123 ? 11.362 -9.634 -8.877 1.00 83.31 123 LEU A N 1
ATOM 920 C CA . LEU A 1 123 ? 11.670 -9.286 -7.490 1.00 83.31 123 LEU A CA 1
ATOM 921 C C . LEU A 1 123 ? 11.130 -7.903 -7.113 1.00 83.31 123 LEU A C 1
ATOM 923 O O . LEU A 1 123 ? 10.632 -7.742 -6.002 1.00 83.31 123 LEU A O 1
ATOM 927 N N . LEU A 1 124 ? 11.203 -6.914 -8.011 1.00 89.50 124 LEU A N 1
ATOM 928 C CA . LEU A 1 124 ? 10.644 -5.588 -7.752 1.00 89.50 124 LEU A CA 1
ATOM 929 C C . LEU A 1 124 ? 9.110 -5.607 -7.712 1.00 89.50 124 LEU A C 1
ATOM 931 O O . LEU A 1 124 ? 8.540 -5.025 -6.795 1.00 89.50 124 LEU A O 1
ATOM 935 N N . GLU A 1 125 ? 8.444 -6.266 -8.665 1.00 91.25 125 GLU A N 1
ATOM 936 C CA . GLU A 1 125 ? 6.977 -6.384 -8.673 1.00 91.25 125 GLU A CA 1
ATOM 937 C C . GLU A 1 125 ? 6.473 -7.022 -7.369 1.00 91.25 125 GLU A C 1
ATOM 939 O O . GLU A 1 125 ? 5.680 -6.409 -6.650 1.00 91.25 125 GLU A O 1
ATOM 944 N N . CYS A 1 126 ? 7.007 -8.194 -7.006 1.00 92.38 126 CYS A N 1
ATOM 945 C CA . CYS A 1 126 ? 6.666 -8.877 -5.757 1.00 92.38 126 CYS A CA 1
ATOM 946 C C . CYS A 1 126 ? 6.986 -8.013 -4.531 1.00 92.38 126 CYS A C 1
ATOM 948 O O . CYS A 1 126 ? 6.165 -7.906 -3.623 1.00 92.38 126 CYS A O 1
ATOM 950 N N . ALA A 1 127 ? 8.137 -7.330 -4.502 1.00 93.94 127 ALA A N 1
ATOM 951 C CA . ALA A 1 127 ? 8.477 -6.429 -3.399 1.00 93.94 127 ALA A CA 1
ATOM 952 C C . ALA A 1 127 ? 7.470 -5.277 -3.263 1.00 93.94 127 ALA A C 1
ATOM 954 O O . ALA A 1 127 ? 7.153 -4.880 -2.141 1.00 93.94 127 ALA A O 1
ATOM 955 N N . VAL A 1 128 ? 6.936 -4.766 -4.377 1.00 95.75 128 VAL A N 1
ATOM 956 C CA . VAL A 1 128 ? 5.959 -3.671 -4.386 1.00 95.75 128 VAL A CA 1
ATOM 957 C C . VAL A 1 128 ? 4.587 -4.112 -3.879 1.00 95.75 128 VAL A C 1
ATOM 959 O O . VAL A 1 128 ? 3.936 -3.355 -3.159 1.00 95.75 128 VAL A O 1
ATOM 962 N N . ILE A 1 129 ? 4.161 -5.333 -4.210 1.00 96.69 129 ILE A N 1
ATOM 963 C CA . ILE A 1 129 ? 2.848 -5.868 -3.821 1.00 96.69 129 ILE A CA 1
ATOM 964 C C . ILE A 1 129 ? 2.858 -6.520 -2.430 1.00 96.69 129 ILE A C 1
ATOM 966 O O . ILE A 1 129 ? 1.871 -6.407 -1.696 1.00 96.69 129 ILE A O 1
ATOM 970 N N . SER A 1 130 ? 3.972 -7.135 -2.018 1.00 96.31 130 SER A N 1
ATOM 971 C CA . SER A 1 130 ? 4.094 -7.874 -0.749 1.00 96.31 130 SER A CA 1
ATOM 972 C C . SER A 1 130 ? 3.618 -7.134 0.516 1.00 96.31 130 SER A C 1
ATOM 974 O O . SER A 1 130 ? 3.018 -7.793 1.374 1.00 96.31 130 SER A O 1
ATOM 976 N N . PRO A 1 131 ? 3.765 -5.795 0.664 1.00 97.38 131 PRO A N 1
ATOM 977 C CA . PRO A 1 131 ? 3.272 -5.086 1.840 1.00 97.38 131 PRO A CA 1
ATOM 978 C C . PRO A 1 131 ? 1.760 -5.240 2.024 1.00 97.38 131 PRO A C 1
ATOM 980 O O . PRO A 1 131 ? 1.293 -5.260 3.158 1.00 97.38 131 PRO A O 1
ATOM 983 N N . LEU A 1 132 ? 0.985 -5.390 0.942 1.00 98.12 132 LEU A N 1
ATOM 984 C CA . LEU A 1 132 ? -0.466 -5.576 1.025 1.00 98.12 132 LEU A CA 1
ATOM 985 C C . LEU A 1 132 ? -0.826 -6.932 1.644 1.00 98.12 132 LEU A C 1
ATOM 987 O O . LEU A 1 132 ? -1.659 -6.990 2.549 1.00 98.12 132 LEU A O 1
ATOM 991 N N . GLY A 1 133 ? -0.159 -8.006 1.215 1.00 96.25 133 GLY A N 1
ATOM 992 C CA . GLY A 1 133 ? -0.359 -9.344 1.779 1.00 96.25 133 GLY A CA 1
ATOM 993 C C . GLY A 1 133 ? 0.036 -9.408 3.257 1.00 96.25 133 GLY A C 1
ATOM 994 O O . GLY A 1 133 ? -0.718 -9.917 4.093 1.00 96.25 133 GLY A O 1
ATOM 995 N N . VAL A 1 134 ? 1.182 -8.809 3.605 1.00 95.06 134 VAL A N 1
ATOM 996 C CA . VAL A 1 134 ? 1.650 -8.716 4.997 1.00 95.06 134 VAL A CA 1
ATOM 997 C C . VAL A 1 134 ? 0.667 -7.920 5.849 1.00 95.06 134 VAL A C 1
ATOM 999 O O . VAL A 1 134 ? 0.263 -8.400 6.904 1.00 95.06 134 VAL A O 1
ATOM 1002 N N . LEU A 1 135 ? 0.246 -6.733 5.403 1.00 96.56 135 LEU A N 1
ATOM 1003 C CA . LEU A 1 135 ? -0.694 -5.898 6.151 1.00 96.56 135 LEU A CA 1
ATOM 1004 C C . LEU A 1 135 ? -2.027 -6.607 6.370 1.00 96.56 135 LEU A C 1
ATOM 1006 O O . LEU A 1 135 ? -2.547 -6.571 7.480 1.00 96.56 135 LEU A O 1
ATOM 1010 N N . TYR A 1 136 ? -2.573 -7.273 5.352 1.00 96.75 136 TYR A N 1
ATOM 1011 C CA . TYR A 1 136 ? -3.857 -7.953 5.488 1.00 96.75 136 TYR A CA 1
ATOM 1012 C C . TYR A 1 136 ? -3.807 -9.128 6.472 1.00 96.75 136 TYR A C 1
ATOM 1014 O O . TYR A 1 136 ? -4.726 -9.292 7.274 1.00 96.75 136 TYR A O 1
ATOM 1022 N N . SER A 1 137 ? -2.735 -9.923 6.433 1.00 93.88 137 SER A N 1
ATOM 1023 C CA . SER A 1 137 ? -2.588 -11.118 7.274 1.00 93.88 137 SER A CA 1
ATOM 1024 C C . SER A 1 137 ? -2.171 -10.813 8.717 1.00 93.88 137 SER A C 1
ATOM 1026 O O . SER A 1 137 ? -2.599 -11.513 9.635 1.00 93.88 137 SER A O 1
ATOM 1028 N N . SER A 1 138 ? -1.358 -9.776 8.946 1.00 92.00 138 SER A N 1
ATOM 1029 C CA . SER A 1 138 ? -0.814 -9.462 10.274 1.00 92.00 138 SER A CA 1
ATOM 1030 C C . SER A 1 138 ? -1.700 -8.526 11.104 1.00 92.00 138 SER A C 1
ATOM 1032 O O . SER A 1 138 ? -1.645 -8.564 12.336 1.00 92.00 138 SER A O 1
ATOM 1034 N N . ASN A 1 139 ? -2.544 -7.703 10.468 1.00 91.00 139 ASN A N 1
ATOM 1035 C CA . ASN A 1 139 ? -3.356 -6.713 11.174 1.00 91.00 139 ASN A CA 1
ATOM 1036 C C . ASN A 1 139 ? -4.703 -7.260 11.655 1.00 91.00 139 ASN A C 1
ATOM 1038 O O . ASN A 1 139 ? -5.488 -7.828 10.902 1.00 91.00 139 ASN A O 1
ATOM 1042 N N . GLN A 1 140 ? -5.039 -6.954 12.910 1.00 89.31 140 GLN A N 1
ATOM 1043 C CA . GLN A 1 140 ? -6.356 -7.254 13.489 1.00 89.31 140 GLN A CA 1
ATOM 1044 C C . GLN A 1 140 ? -7.385 -6.138 13.249 1.00 89.31 140 GLN A C 1
ATOM 1046 O O . GLN A 1 140 ? -8.584 -6.343 13.424 1.00 89.31 140 GLN A O 1
ATOM 1051 N N . SER A 1 141 ? -6.939 -4.941 12.852 1.00 94.12 141 SER A N 1
ATOM 1052 C CA . SER A 1 141 ? -7.838 -3.818 12.585 1.00 94.12 141 SER A CA 1
ATOM 1053 C C . SER A 1 141 ? -8.603 -4.035 11.279 1.00 94.12 141 SER A C 1
ATOM 1055 O O . SER A 1 141 ? -8.012 -4.067 10.198 1.00 94.12 141 SER A O 1
ATOM 1057 N N . ILE A 1 142 ? -9.932 -4.129 11.385 1.00 94.81 142 ILE A N 1
ATOM 1058 C CA . ILE A 1 142 ? -10.838 -4.259 10.234 1.00 94.81 142 ILE A CA 1
ATOM 1059 C C . ILE A 1 142 ? -10.666 -3.072 9.277 1.00 94.81 142 ILE A C 1
ATOM 1061 O O . ILE A 1 142 ? -10.620 -3.276 8.069 1.00 94.81 142 ILE A O 1
ATOM 1065 N N . ASP A 1 143 ? -10.496 -1.854 9.799 1.00 95.25 143 ASP A N 1
ATOM 1066 C CA . ASP A 1 143 ? -10.300 -0.648 8.982 1.00 95.25 143 ASP A CA 1
ATOM 1067 C C . ASP A 1 143 ? -9.012 -0.709 8.151 1.00 95.25 143 ASP A C 1
ATOM 1069 O O . ASP A 1 143 ? -9.010 -0.333 6.974 1.00 95.25 143 ASP A O 1
ATOM 1073 N N . VAL A 1 144 ? -7.918 -1.199 8.750 1.00 96.75 144 VAL A N 1
ATOM 1074 C CA . VAL A 1 144 ? -6.639 -1.385 8.051 1.00 96.75 144 VAL A CA 1
ATOM 1075 C C . VAL A 1 144 ? -6.803 -2.451 6.976 1.00 96.75 144 VAL A C 1
ATOM 1077 O O . VAL A 1 144 ? -6.583 -2.145 5.811 1.00 96.75 144 VAL A O 1
ATOM 1080 N N . ARG A 1 145 ? -7.303 -3.646 7.327 1.00 97.44 145 ARG A N 1
ATOM 1081 C CA . ARG A 1 145 ? -7.572 -4.739 6.371 1.00 97.44 145 ARG A CA 1
ATOM 1082 C C . ARG A 1 145 ? -8.464 -4.290 5.211 1.00 97.44 145 ARG A C 1
ATOM 1084 O O . ARG A 1 145 ? -8.167 -4.587 4.056 1.00 97.44 145 ARG A O 1
ATOM 1091 N N . ALA A 1 146 ? -9.529 -3.542 5.496 1.00 97.69 146 ALA A N 1
ATOM 1092 C CA . ALA A 1 146 ? -10.437 -3.012 4.483 1.00 97.69 146 ALA A CA 1
ATOM 1093 C C . ALA A 1 146 ? -9.733 -2.012 3.565 1.00 97.69 146 ALA A C 1
ATOM 1095 O O . ALA A 1 146 ? -9.923 -2.044 2.352 1.00 97.69 146 ALA A O 1
ATOM 1096 N N . THR A 1 147 ? -8.907 -1.126 4.120 1.00 98.06 147 THR A N 1
ATOM 1097 C CA . THR A 1 147 ? -8.159 -0.156 3.315 1.00 98.06 147 THR A CA 1
ATOM 1098 C C . THR A 1 147 ? -7.085 -0.844 2.483 1.00 98.06 147 THR A C 1
ATOM 1100 O O . THR A 1 147 ? -6.976 -0.548 1.301 1.00 98.06 147 THR A O 1
ATOM 1103 N N . THR A 1 148 ? -6.374 -1.832 3.024 1.00 98.31 148 THR A N 1
ATOM 1104 C CA . THR A 1 148 ? -5.429 -2.659 2.265 1.00 98.31 148 THR A CA 1
ATOM 1105 C C . THR A 1 148 ? -6.107 -3.347 1.075 1.00 98.31 148 THR A C 1
ATOM 1107 O O . THR A 1 148 ? -5.563 -3.326 -0.026 1.00 98.31 148 THR A O 1
ATOM 1110 N N . LEU A 1 149 ? -7.323 -3.886 1.246 1.00 98.38 149 LEU A N 1
ATOM 1111 C CA . LEU A 1 149 ? -8.096 -4.445 0.129 1.00 98.38 149 LEU A CA 1
ATOM 1112 C C . LEU A 1 149 ? -8.536 -3.384 -0.888 1.00 98.38 149 LEU A C 1
ATOM 1114 O O . LEU A 1 149 ? -8.571 -3.678 -2.078 1.00 98.38 149 LEU A O 1
ATOM 1118 N N . LYS A 1 150 ? -8.841 -2.154 -0.456 1.00 98.56 150 LYS A N 1
ATOM 1119 C CA . LYS A 1 150 ? -9.120 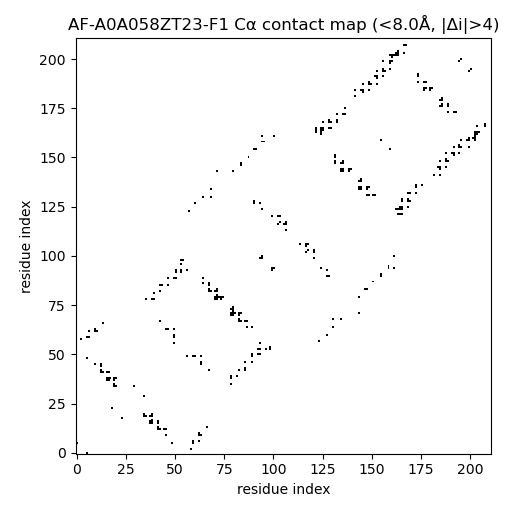-1.040 -1.380 1.00 98.56 150 LYS A CA 1
ATOM 1120 C C . LYS A 1 150 ? -7.887 -0.653 -2.195 1.00 98.56 150 LYS A C 1
ATOM 1122 O O . LYS A 1 150 ? -8.028 -0.389 -3.382 1.00 98.56 150 LYS A O 1
ATOM 1127 N N . ILE A 1 151 ? -6.701 -0.660 -1.583 1.00 98.62 151 ILE A N 1
ATOM 1128 C CA . ILE A 1 151 ? -5.434 -0.433 -2.293 1.00 98.62 151 ILE A CA 1
ATOM 1129 C C . ILE A 1 151 ? -5.208 -1.551 -3.314 1.00 98.62 151 ILE A C 1
ATOM 1131 O O . ILE A 1 151 ? -4.932 -1.269 -4.475 1.00 98.62 151 ILE A O 1
ATOM 1135 N N . LEU A 1 152 ? -5.407 -2.818 -2.927 1.00 98.25 152 LEU A N 1
ATOM 1136 C CA . LEU A 1 152 ? -5.327 -3.940 -3.866 1.00 98.25 152 LEU A CA 1
ATOM 1137 C C . LEU A 1 1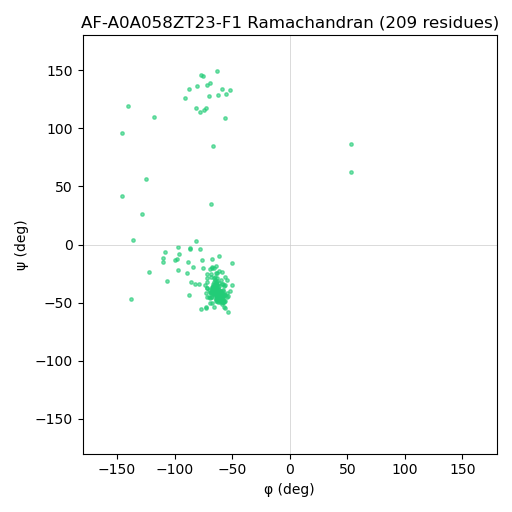52 ? -6.313 -3.782 -5.034 1.00 98.25 152 LEU A C 1
ATOM 1139 O O . LEU A 1 152 ? -5.928 -3.967 -6.183 1.00 98.25 152 LEU A O 1
ATOM 1143 N N . LEU A 1 153 ? -7.570 -3.427 -4.756 1.00 97.81 153 LEU A N 1
ATOM 1144 C CA . LEU A 1 153 ? -8.576 -3.199 -5.792 1.00 97.81 153 LEU A CA 1
ATOM 1145 C C . LEU A 1 153 ? -8.140 -2.085 -6.752 1.00 97.81 153 LEU A C 1
ATOM 1147 O O . LEU A 1 153 ? -8.177 -2.286 -7.962 1.00 97.81 153 LEU A O 1
ATOM 1151 N N . HIS A 1 154 ? -7.650 -0.960 -6.225 1.00 98.00 154 HIS A N 1
ATOM 1152 C CA . HIS A 1 154 ? -7.118 0.138 -7.034 1.00 98.00 154 HIS A CA 1
ATOM 1153 C C . HIS A 1 154 ? -5.953 -0.317 -7.927 1.00 98.00 154 HIS A C 1
ATOM 1155 O O . HIS A 1 154 ? -5.912 0.021 -9.111 1.00 98.00 154 HIS A O 1
ATOM 1161 N N . VAL A 1 155 ? -5.036 -1.126 -7.388 1.00 96.88 155 VAL A N 1
ATOM 1162 C CA . VAL A 1 155 ? -3.922 -1.700 -8.152 1.00 96.88 155 VAL A CA 1
ATOM 1163 C C . VAL A 1 155 ? -4.427 -2.584 -9.288 1.00 96.88 155 VAL A C 1
ATOM 1165 O O . VAL A 1 155 ? -3.960 -2.444 -10.417 1.00 96.88 155 VAL A O 1
ATOM 1168 N N . LEU A 1 156 ? -5.392 -3.463 -9.017 1.00 95.81 156 LEU A N 1
ATOM 1169 C CA . LEU A 1 156 ? -5.970 -4.351 -10.024 1.00 95.81 156 LEU A CA 1
ATOM 1170 C C . LEU A 1 156 ? -6.681 -3.564 -11.132 1.00 95.81 156 LEU A C 1
ATOM 1172 O O . LEU A 1 156 ? -6.479 -3.843 -12.308 1.00 95.81 156 LEU A O 1
ATOM 1176 N N . GLU A 1 157 ? -7.458 -2.541 -10.778 1.00 95.25 157 GLU A N 1
ATOM 1177 C CA . GLU A 1 157 ? -8.177 -1.705 -11.749 1.00 95.25 157 GLU A CA 1
ATOM 1178 C C . GLU A 1 157 ? -7.242 -0.895 -12.664 1.00 95.25 157 GLU A C 1
ATOM 1180 O O . GLU A 1 157 ? -7.621 -0.543 -13.781 1.00 95.25 157 GLU A O 1
ATOM 1185 N N . ARG A 1 158 ? -6.034 -0.557 -12.197 1.00 94.25 158 ARG A N 1
ATOM 1186 C CA . ARG A 1 158 ? -5.112 0.359 -12.895 1.00 94.25 158 ARG A CA 1
ATOM 1187 C C . ARG A 1 158 ? -3.917 -0.313 -13.552 1.00 94.25 158 ARG A C 1
ATOM 1189 O O . ARG A 1 158 ? -3.384 0.244 -14.509 1.00 94.25 158 ARG A O 1
ATOM 1196 N N . TYR A 1 159 ? -3.442 -1.412 -12.976 1.00 92.94 159 TYR A N 1
ATOM 1197 C CA . TYR A 1 159 ? -2.122 -1.970 -13.265 1.00 92.94 159 TYR A CA 1
ATOM 1198 C C . TYR A 1 159 ? -2.128 -3.491 -13.430 1.00 92.94 159 TYR A C 1
ATOM 1200 O O . TYR A 1 159 ? -1.051 -4.060 -13.603 1.00 92.94 159 TYR A O 1
ATOM 1208 N N . ALA A 1 160 ? -3.285 -4.171 -13.391 1.0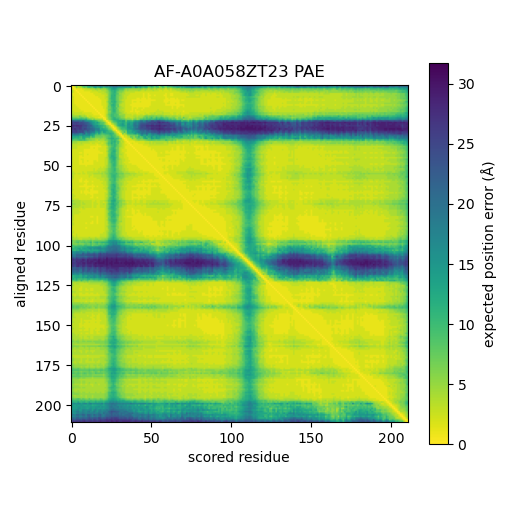0 90.38 160 ALA A N 1
ATOM 1209 C CA . ALA A 1 160 ? -3.346 -5.626 -13.581 1.00 90.38 160 ALA A CA 1
ATOM 1210 C C . ALA A 1 160 ? -2.721 -6.085 -14.907 1.00 90.38 160 ALA A C 1
ATOM 1212 O O . ALA A 1 160 ? -2.197 -7.194 -14.986 1.00 90.38 160 ALA A O 1
ATOM 1213 N N . ASP A 1 161 ? -2.724 -5.230 -15.931 1.00 86.88 161 ASP A N 1
ATOM 1214 C CA . ASP A 1 161 ? -2.091 -5.483 -17.224 1.00 86.88 161 ASP A CA 1
ATOM 1215 C C . ASP A 1 161 ? -0.555 -5.539 -17.164 1.00 86.88 161 ASP A C 1
ATOM 1217 O O . ASP A 1 161 ? 0.094 -6.129 -18.032 1.00 86.88 161 ASP A O 1
ATOM 1221 N N . LYS A 1 162 ? 0.028 -4.956 -16.114 1.00 85.94 162 LYS A N 1
ATOM 1222 C CA . LYS A 1 162 ? 1.471 -4.910 -15.871 1.00 85.94 162 LYS A CA 1
ATOM 1223 C C . LYS A 1 162 ? 1.953 -5.962 -14.873 1.00 85.94 162 LYS A C 1
ATOM 1225 O O . LYS A 1 162 ? 3.161 -6.162 -14.775 1.00 85.94 162 LYS A O 1
ATOM 1230 N N . LEU A 1 163 ? 1.045 -6.610 -14.141 1.00 88.12 163 LEU A N 1
ATOM 1231 C CA . LEU A 1 163 ? 1.376 -7.636 -13.153 1.00 88.12 163 LEU A CA 1
ATOM 1232 C C . LEU A 1 163 ? 1.622 -8.988 -13.823 1.00 88.12 163 LEU A C 1
ATOM 1234 O O . LEU A 1 163 ? 0.870 -9.409 -14.704 1.00 88.12 163 LEU A O 1
ATOM 1238 N N . ARG A 1 164 ? 2.668 -9.685 -13.381 1.00 83.88 164 ARG A N 1
ATOM 1239 C CA . ARG A 1 164 ? 3.059 -11.004 -13.893 1.00 83.88 164 ARG A CA 1
ATOM 1240 C C . ARG A 1 164 ? 3.472 -11.946 -12.776 1.00 83.88 164 ARG A C 1
ATOM 1242 O O . ARG A 1 164 ? 3.022 -13.088 -12.754 1.00 83.88 164 ARG A O 1
ATOM 1249 N N . PHE A 1 165 ? 4.308 -11.471 -11.859 1.00 86.44 165 PHE A N 1
ATOM 1250 C CA . PHE A 1 165 ? 4.939 -12.298 -10.831 1.00 86.44 165 PHE A CA 1
ATOM 1251 C C . PHE A 1 165 ? 4.210 -12.257 -9.485 1.00 86.44 165 PHE A C 1
ATOM 1253 O O . PHE A 1 165 ? 4.337 -13.192 -8.704 1.00 86.44 165 PHE A O 1
ATOM 1260 N N . SER A 1 166 ? 3.410 -11.221 -9.221 1.00 91.56 166 SER A N 1
ATOM 1261 C CA . SER A 1 166 ? 2.692 -11.041 -7.948 1.00 91.56 166 SER A CA 1
ATOM 1262 C C . SER A 1 166 ? 1.336 -11.745 -7.886 1.00 91.56 166 SER A C 1
ATOM 1264 O O . SER A 1 166 ? 0.668 -11.704 -6.854 1.00 91.56 166 SER A O 1
ATOM 1266 N N . TRP A 1 167 ? 0.902 -12.394 -8.970 1.00 91.56 167 TRP A N 1
ATOM 1267 C CA . TRP A 1 167 ? -0.380 -13.100 -9.007 1.00 91.56 167 TRP A CA 1
ATOM 1268 C C . TRP A 1 167 ? -0.540 -14.163 -7.908 1.00 91.56 167 TRP A C 1
ATOM 1270 O O . TRP A 1 167 ? -1.605 -14.168 -7.290 1.00 91.56 167 TRP A O 1
ATOM 1280 N N . PRO A 1 168 ? 0.462 -15.013 -7.597 1.00 90.56 168 PRO A N 1
ATOM 1281 C CA . PRO A 1 168 ? 0.363 -15.955 -6.484 1.00 90.56 168 PRO A CA 1
ATOM 1282 C C . PRO A 1 168 ? 0.054 -15.269 -5.147 1.00 90.56 168 PRO A C 1
ATOM 1284 O O . PRO A 1 168 ? -0.905 -15.657 -4.482 1.00 90.56 168 PRO A O 1
ATOM 1287 N N . ASP A 1 169 ? 0.783 -14.201 -4.810 1.00 92.12 169 ASP A N 1
ATOM 1288 C CA . ASP A 1 169 ? 0.608 -13.461 -3.553 1.00 92.12 169 ASP A CA 1
ATOM 1289 C C . ASP A 1 169 ? -0.775 -12.789 -3.481 1.00 92.12 169 ASP A C 1
ATOM 1291 O O . ASP A 1 169 ? -1.449 -12.809 -2.448 1.00 92.12 169 ASP A O 1
ATOM 1295 N N . ILE A 1 170 ? -1.238 -12.222 -4.601 1.00 95.12 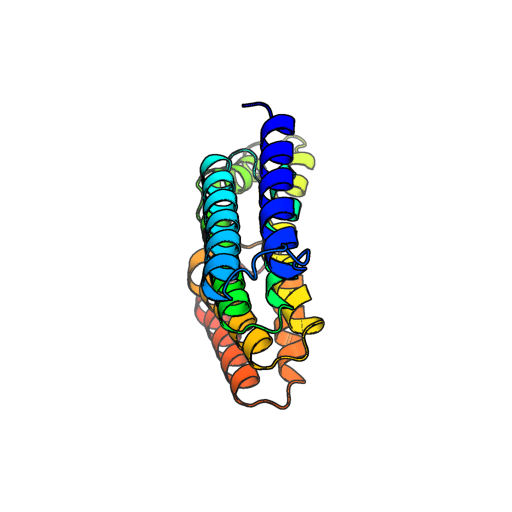170 ILE A N 1
ATOM 1296 C CA . ILE A 1 170 ? -2.564 -11.596 -4.711 1.00 95.12 170 ILE A CA 1
ATOM 1297 C C . ILE A 1 170 ? -3.672 -12.634 -4.525 1.00 95.12 170 ILE A C 1
ATOM 1299 O O . ILE A 1 170 ? -4.628 -12.397 -3.782 1.00 95.12 170 ILE A O 1
ATOM 1303 N N . LEU A 1 171 ? -3.567 -13.782 -5.197 1.00 94.06 171 LEU A N 1
ATOM 1304 C CA . LEU A 1 171 ? -4.558 -14.850 -5.099 1.00 94.06 171 LEU A CA 1
ATOM 1305 C C . LEU A 1 171 ? -4.569 -15.483 -3.705 1.00 94.06 171 LEU A C 1
ATOM 1307 O O . LEU A 1 171 ? -5.647 -15.785 -3.193 1.00 94.06 171 LEU A O 1
ATOM 1311 N N . GLU A 1 172 ? -3.409 -15.650 -3.068 1.00 94.12 172 GLU A N 1
ATOM 1312 C CA . GLU A 1 172 ? -3.312 -16.125 -1.686 1.00 94.12 172 GLU A CA 1
ATOM 1313 C C . GLU A 1 172 ? -3.971 -15.142 -0.711 1.00 94.12 172 GLU A C 1
ATOM 1315 O O . GLU A 1 172 ? -4.798 -15.540 0.116 1.00 94.12 172 GLU A O 1
ATOM 1320 N N . MET A 1 173 ? -3.698 -13.843 -0.863 1.00 95.38 173 MET A N 1
ATOM 1321 C CA . MET A 1 173 ? -4.356 -12.802 -0.079 1.00 95.38 173 MET A CA 1
ATOM 1322 C C . MET A 1 173 ? -5.878 -12.850 -0.267 1.00 95.38 173 MET A C 1
ATOM 1324 O O . MET A 1 173 ? -6.607 -12.913 0.722 1.00 95.38 173 MET A O 1
ATOM 1328 N N . LEU A 1 174 ? -6.384 -12.896 -1.504 1.00 95.88 174 LEU A N 1
ATOM 1329 C CA . LEU A 1 174 ? -7.827 -12.980 -1.776 1.00 95.88 174 LEU A CA 1
ATOM 1330 C C . LEU A 1 174 ? -8.454 -14.276 -1.253 1.00 95.88 174 LEU A C 1
ATOM 1332 O O . LEU A 1 174 ? -9.581 -14.251 -0.759 1.00 95.88 174 LEU A O 1
ATOM 1336 N N . ARG A 1 175 ? -7.729 -15.396 -1.296 1.00 94.50 175 ARG A N 1
ATOM 1337 C CA . ARG A 1 175 ? -8.171 -16.651 -0.682 1.00 94.50 175 ARG A CA 1
ATOM 1338 C C . ARG A 1 175 ? -8.370 -16.484 0.821 1.00 94.50 175 ARG A C 1
ATOM 1340 O O . ARG A 1 175 ? -9.401 -16.909 1.328 1.00 94.50 175 ARG A O 1
ATOM 1347 N N . SER A 1 176 ? -7.449 -15.818 1.517 1.00 94.38 176 SER A N 1
ATOM 1348 C CA . SER A 1 176 ? -7.585 -15.561 2.959 1.00 94.38 176 SER A CA 1
ATOM 1349 C C . SER A 1 176 ? -8.756 -14.626 3.310 1.00 94.38 176 SER A C 1
ATOM 1351 O O . SER A 1 176 ? -9.258 -14.648 4.432 1.00 94.38 176 SER A O 1
ATOM 1353 N N . VAL A 1 177 ? -9.254 -13.826 2.354 1.00 95.75 177 VAL A N 1
ATOM 1354 C CA . VAL A 1 177 ? -10.490 -13.038 2.524 1.00 95.75 177 VAL A CA 1
ATOM 1355 C C . VAL A 1 177 ? -11.727 -13.933 2.595 1.00 95.75 177 VAL A C 1
ATOM 1357 O O . VAL A 1 177 ? -12.693 -13.566 3.259 1.00 95.75 177 VAL A O 1
ATOM 1360 N N . ALA A 1 178 ? -11.709 -15.114 1.970 1.00 90.81 178 ALA A N 1
ATOM 1361 C CA . ALA A 1 178 ? -12.836 -16.046 2.022 1.00 90.81 178 ALA A CA 1
ATOM 1362 C C . ALA A 1 178 ? -13.106 -16.574 3.442 1.00 90.81 178 ALA A C 1
ATOM 1364 O O . ALA A 1 178 ? -14.243 -16.924 3.753 1.00 90.81 178 ALA A O 1
ATOM 1365 N N . ASP A 1 179 ? -12.085 -16.573 4.304 1.00 91.44 179 ASP A N 1
ATOM 1366 C CA . ASP A 1 179 ? -12.192 -16.968 5.711 1.00 91.44 179 ASP A CA 1
ATOM 1367 C C . ASP A 1 179 ? -12.616 -15.801 6.630 1.00 91.44 179 ASP A C 1
ATOM 1369 O O . ASP A 1 179 ? -12.821 -15.991 7.831 1.00 91.44 179 ASP A O 1
ATOM 1373 N N . ALA A 1 180 ? -12.757 -14.579 6.098 1.00 93.69 180 ALA A N 1
ATOM 1374 C CA . ALA A 1 180 ? -13.153 -13.411 6.878 1.00 93.69 180 ALA A CA 1
ATOM 1375 C C . ALA A 1 180 ? -14.637 -13.470 7.276 1.00 93.69 180 ALA A C 1
ATOM 1377 O O . ALA A 1 180 ? -15.516 -13.761 6.465 1.00 93.69 180 ALA A O 1
ATOM 1378 N N . SER A 1 181 ? -14.933 -13.118 8.530 1.00 92.38 181 SER A N 1
ATOM 1379 C CA . SER A 1 181 ? -16.316 -13.039 9.028 1.00 92.38 181 SER A CA 1
ATOM 1380 C C . SER A 1 181 ? -16.986 -11.701 8.696 1.00 92.38 181 SER A C 1
ATOM 1382 O O . SER A 1 181 ? -18.213 -11.571 8.703 1.00 92.38 181 SER A O 1
ATOM 1384 N N . GLU A 1 182 ? -16.177 -10.686 8.397 1.00 96.00 182 GLU A N 1
ATOM 1385 C CA . GLU A 1 182 ? -16.619 -9.321 8.182 1.00 96.00 182 GLU A CA 1
ATOM 1386 C C . GLU A 1 182 ? -17.154 -9.130 6.760 1.00 96.00 182 GLU A C 1
ATOM 1388 O O . GLU A 1 182 ? -16.417 -9.209 5.773 1.00 96.00 182 GLU A O 1
ATOM 1393 N N . LYS A 1 183 ? -18.440 -8.781 6.654 1.00 95.19 183 LYS A N 1
ATOM 1394 C CA . LYS A 1 183 ? -19.125 -8.549 5.373 1.00 95.19 183 LYS A CA 1
ATOM 1395 C C . LYS A 1 183 ? -18.388 -7.559 4.464 1.00 95.19 183 LYS A C 1
ATOM 1397 O O . LYS A 1 183 ? -18.349 -7.764 3.251 1.00 95.19 183 LYS A O 1
ATOM 1402 N N . ASP A 1 184 ? -17.830 -6.493 5.030 1.00 94.81 184 ASP A N 1
ATOM 1403 C CA . ASP A 1 184 ? -17.170 -5.438 4.255 1.00 94.81 184 ASP A CA 1
ATOM 1404 C C . ASP A 1 184 ? -15.904 -5.956 3.564 1.00 94.81 184 ASP A C 1
ATOM 1406 O O . ASP A 1 184 ? -15.657 -5.640 2.401 1.00 94.81 184 ASP A O 1
ATOM 1410 N N . LEU A 1 185 ? -15.146 -6.819 4.242 1.00 97.25 185 LEU A N 1
ATOM 1411 C CA . LEU A 1 185 ? -13.930 -7.417 3.697 1.00 97.25 185 LEU A CA 1
ATOM 1412 C C . LEU A 1 185 ? -14.258 -8.438 2.616 1.00 97.25 185 LEU A C 1
ATOM 1414 O O . LEU A 1 185 ? -13.686 -8.382 1.532 1.00 97.25 185 LEU A O 1
ATOM 1418 N N . VAL A 1 186 ? -15.248 -9.294 2.873 1.00 96.75 186 VAL A N 1
ATOM 1419 C CA . VAL A 1 186 ? -15.764 -10.248 1.884 1.00 96.75 186 VAL A CA 1
ATOM 1420 C C . VAL A 1 186 ? -16.250 -9.514 0.631 1.00 96.75 186 VAL A C 1
ATOM 1422 O O . VAL A 1 186 ? -15.926 -9.904 -0.489 1.00 96.75 186 VAL A O 1
ATOM 1425 N N . THR A 1 187 ? -16.971 -8.403 0.803 1.00 97.19 187 THR A N 1
ATOM 1426 C CA . THR A 1 187 ? -17.459 -7.578 -0.314 1.00 97.19 187 THR A CA 1
ATOM 1427 C C . THR A 1 187 ? -16.305 -7.017 -1.147 1.00 97.19 187 THR A C 1
ATOM 1429 O O . THR A 1 187 ? -16.354 -7.102 -2.373 1.00 97.19 187 THR A O 1
ATOM 1432 N N . LEU A 1 188 ? -15.262 -6.483 -0.506 1.00 97.88 188 LEU A N 1
ATOM 1433 C CA . LEU A 1 188 ? -14.071 -5.981 -1.198 1.00 97.88 188 LEU A CA 1
ATOM 1434 C C . LEU A 1 188 ? -13.311 -7.105 -1.918 1.00 97.88 188 LEU A C 1
ATOM 1436 O O . LEU A 1 188 ? -12.931 -6.934 -3.071 1.00 97.88 188 LEU A O 1
ATOM 1440 N N . GLY A 1 189 ? -13.161 -8.277 -1.293 1.00 97.00 189 GLY A N 1
ATOM 1441 C CA . GLY A 1 189 ? -12.557 -9.450 -1.933 1.00 97.00 189 GLY A CA 1
ATOM 1442 C C . GLY A 1 189 ? -13.296 -9.865 -3.209 1.00 97.00 189 GLY A C 1
ATOM 1443 O O . GLY A 1 189 ? -12.673 -10.076 -4.249 1.00 97.00 189 GLY A O 1
ATOM 1444 N N . PHE A 1 190 ? -14.633 -9.898 -3.174 1.00 96.19 190 PHE A N 1
ATOM 1445 C CA . PHE A 1 190 ? -15.445 -10.176 -4.364 1.00 96.19 190 PHE A CA 1
ATOM 1446 C C . PHE A 1 190 ? -15.334 -9.093 -5.442 1.00 96.19 190 PHE A C 1
ATOM 1448 O O . PHE A 1 190 ? -15.374 -9.420 -6.628 1.00 96.19 190 PHE A O 1
ATOM 1455 N N . GLN A 1 191 ? -15.192 -7.820 -5.064 1.00 96.94 191 GLN A N 1
ATOM 1456 C CA . GLN A 1 191 ? -14.943 -6.745 -6.028 1.00 96.94 191 GLN A CA 1
ATOM 1457 C C . GLN A 1 191 ? -13.606 -6.953 -6.744 1.00 96.94 191 GLN A C 1
ATOM 1459 O O . GLN A 1 191 ? -13.578 -6.922 -7.973 1.00 96.94 191 GLN A O 1
ATOM 1464 N N . SER A 1 192 ? -12.541 -7.270 -6.005 1.00 96.44 192 SER A N 1
ATOM 1465 C CA . SER A 1 192 ? -11.231 -7.582 -6.584 1.00 96.44 192 SER A CA 1
ATOM 1466 C C . SER A 1 192 ? -11.292 -8.786 -7.524 1.00 96.44 192 SER A C 1
ATOM 1468 O O . SER A 1 192 ? -10.812 -8.709 -8.652 1.00 96.44 192 SER A O 1
ATOM 1470 N N . LEU A 1 193 ? -11.957 -9.875 -7.117 1.00 94.44 193 LEU A N 1
ATOM 1471 C CA . LEU A 1 193 ? -12.160 -11.046 -7.981 1.00 94.44 193 LEU A CA 1
ATOM 1472 C C . LEU A 1 193 ? -12.926 -10.694 -9.258 1.00 94.44 193 LEU A C 1
ATOM 1474 O O . LEU A 1 193 ? -12.571 -11.162 -10.336 1.00 94.44 193 LEU A O 1
ATOM 1478 N N . ARG A 1 194 ? -13.954 -9.847 -9.162 1.00 94.25 194 ARG A N 1
ATOM 1479 C CA . ARG A 1 194 ? -14.716 -9.397 -10.329 1.00 94.25 194 ARG A CA 1
ATOM 1480 C C . ARG A 1 194 ? -13.839 -8.621 -11.314 1.00 94.25 194 ARG A C 1
ATOM 1482 O O . ARG A 1 194 ? -13.984 -8.837 -12.513 1.00 94.25 194 ARG A O 1
ATOM 1489 N N . VAL A 1 195 ? -12.957 -7.743 -10.835 1.00 94.19 195 VAL A N 1
ATOM 1490 C CA . VAL A 1 195 ? -12.000 -7.020 -11.694 1.00 94.19 195 VAL A CA 1
ATOM 1491 C C . VAL A 1 195 ? -11.053 -8.004 -12.378 1.00 94.19 195 VAL A C 1
ATOM 1493 O O . VAL A 1 195 ? -10.916 -7.969 -13.597 1.00 94.19 195 VAL A O 1
ATOM 1496 N N . ILE A 1 196 ? -10.488 -8.959 -11.632 1.00 91.56 196 ILE A N 1
ATOM 1497 C CA . ILE A 1 196 ? -9.608 -9.996 -12.196 1.00 91.56 196 ILE A CA 1
ATOM 1498 C C . ILE A 1 196 ? -10.332 -10.793 -13.286 1.00 91.56 196 ILE A C 1
ATOM 1500 O O . ILE A 1 196 ? -9.795 -10.966 -14.375 1.00 91.56 196 ILE A O 1
ATOM 1504 N N . MET A 1 197 ? -11.561 -11.245 -13.027 1.00 88.50 197 MET A N 1
ATOM 1505 C CA . MET A 1 197 ? -12.332 -12.054 -13.975 1.00 88.50 197 MET A CA 1
ATOM 1506 C C . MET A 1 197 ? -12.715 -11.308 -15.257 1.00 88.50 197 MET A C 1
ATOM 1508 O O . MET A 1 197 ? -12.831 -11.944 -16.302 1.00 88.50 197 MET A O 1
ATOM 1512 N N . ASN A 1 198 ? -12.941 -9.995 -15.189 1.00 87.62 198 ASN A N 1
ATOM 1513 C CA . ASN A 1 198 ? -13.337 -9.217 -16.363 1.00 87.62 198 ASN A CA 1
ATOM 1514 C C . ASN A 1 198 ? -12.127 -8.719 -17.156 1.00 87.62 198 ASN A C 1
ATOM 1516 O O . ASN A 1 198 ? -12.123 -8.830 -18.380 1.00 87.62 198 ASN A O 1
ATOM 1520 N N . ASP A 1 199 ? -11.107 -8.215 -16.459 1.00 82.56 199 ASP A N 1
ATOM 1521 C CA . ASP A 1 199 ? -10.046 -7.412 -17.071 1.00 82.56 199 ASP A CA 1
ATOM 1522 C C . ASP A 1 199 ? -8.640 -8.006 -16.857 1.00 82.56 199 ASP A C 1
ATOM 1524 O O . ASP A 1 199 ? -7.740 -7.756 -17.656 1.00 82.56 199 ASP A O 1
ATOM 1528 N N . GLY A 1 200 ? -8.441 -8.828 -15.817 1.00 74.19 200 GLY A N 1
ATOM 1529 C CA . GLY A 1 200 ? -7.130 -9.372 -15.424 1.00 74.19 200 GLY A CA 1
ATOM 1530 C C . GLY A 1 200 ? -6.815 -10.792 -15.913 1.00 74.19 200 GLY A C 1
ATOM 1531 O O . GLY A 1 200 ? -5.667 -11.219 -15.850 1.00 74.19 200 GLY A O 1
ATOM 1532 N N . LEU A 1 201 ? -7.792 -11.552 -16.424 1.00 78.19 201 LEU A N 1
ATOM 1533 C CA . LEU A 1 201 ? -7.554 -12.939 -16.867 1.00 78.19 201 LEU A CA 1
ATOM 1534 C C . LEU A 1 201 ? -6.567 -13.045 -18.032 1.00 78.19 201 LEU A C 1
ATOM 1536 O O . LEU A 1 201 ? -5.892 -14.060 -18.170 1.00 78.19 201 LEU A O 1
ATOM 1540 N N . SER A 1 202 ? -6.485 -12.019 -18.877 1.00 75.94 202 SER A N 1
ATOM 1541 C CA . SER A 1 202 ? -5.546 -11.988 -20.002 1.00 75.94 202 SER A CA 1
ATOM 1542 C C . SER A 1 202 ? -4.089 -11.852 -19.554 1.00 75.94 202 SER A C 1
ATOM 1544 O O . SER A 1 202 ? -3.187 -12.189 -20.321 1.00 75.94 202 SER A O 1
ATOM 1546 N N . THR A 1 203 ? -3.856 -11.365 -18.333 1.00 74.25 203 THR A N 1
ATOM 1547 C CA . THR A 1 203 ? -2.519 -11.084 -17.795 1.00 74.25 203 THR A CA 1
ATOM 1548 C C . THR A 1 203 ? -2.109 -12.044 -16.695 1.00 74.25 203 THR A C 1
ATOM 1550 O O . THR A 1 203 ? -0.927 -12.104 -16.366 1.00 74.25 203 THR A O 1
ATOM 1553 N N . LEU A 1 204 ? -3.051 -12.838 -16.185 1.00 73.75 204 LEU A N 1
ATOM 1554 C CA . LEU A 1 204 ? -2.804 -13.933 -15.264 1.00 73.75 204 LEU A CA 1
ATOM 1555 C C . LEU A 1 204 ? -2.188 -15.132 -16.013 1.00 73.75 204 LEU A C 1
ATOM 1557 O O . LEU A 1 204 ? -2.845 -15.717 -16.879 1.00 73.75 204 LEU A O 1
ATOM 1561 N N . PRO A 1 205 ? -0.935 -15.526 -15.710 1.00 71.50 205 PRO A N 1
ATOM 1562 C CA . PRO A 1 205 ? -0.312 -16.671 -16.363 1.00 71.50 205 PRO A CA 1
ATOM 1563 C C . PRO A 1 205 ? -1.118 -17.956 -16.146 1.00 71.50 205 PRO A C 1
ATOM 1565 O O . PRO A 1 205 ? -1.512 -18.274 -15.024 1.00 71.50 205 PRO A O 1
ATOM 1568 N N . ALA A 1 206 ? -1.339 -18.719 -17.222 1.00 71.75 206 ALA A N 1
ATOM 1569 C CA . ALA A 1 206 ? -2.170 -19.928 -17.197 1.00 71.75 206 ALA A CA 1
ATOM 1570 C C . ALA A 1 206 ? -1.678 -20.993 -16.197 1.00 71.75 206 ALA A C 1
ATOM 1572 O O . ALA A 1 206 ? -2.469 -21.802 -15.727 1.00 71.75 206 ALA A O 1
ATOM 1573 N N . GLU A 1 207 ? -0.392 -20.967 -15.841 1.00 70.56 207 GLU A N 1
ATOM 1574 C CA . GLU A 1 207 ? 0.222 -21.822 -14.817 1.00 70.56 207 GLU A CA 1
ATOM 1575 C C . GLU A 1 207 ? -0.313 -21.591 -13.394 1.00 70.56 207 GLU A C 1
ATOM 1577 O O . GLU A 1 207 ? -0.183 -22.471 -12.546 1.00 70.56 207 GLU A O 1
ATOM 1582 N N . PHE A 1 208 ? -0.953 -20.446 -13.135 1.00 67.31 208 PHE A N 1
ATOM 1583 C CA . PHE A 1 208 ? -1.571 -20.128 -11.845 1.00 67.31 208 PHE A CA 1
ATOM 1584 C C . PHE A 1 208 ? -3.078 -20.408 -11.803 1.00 67.31 208 PHE A C 1
ATOM 1586 O O . PHE A 1 208 ? -3.705 -20.237 -10.756 1.00 67.31 208 PHE A O 1
ATOM 1593 N N . LEU A 1 209 ? -3.670 -20.863 -12.913 1.00 63.75 209 LEU A N 1
ATOM 1594 C CA . LEU A 1 209 ? -5.035 -21.380 -12.935 1.00 63.75 209 LEU A CA 1
ATOM 1595 C C . LEU A 1 209 ? -4.994 -22.895 -12.689 1.00 63.75 209 LEU A C 1
ATOM 1597 O O . LEU A 1 209 ? -4.284 -23.603 -13.405 1.00 63.75 209 LEU A O 1
ATOM 1601 N N . PRO A 1 210 ? -5.737 -23.427 -11.702 1.00 57.41 210 PRO A N 1
ATOM 1602 C CA . PRO A 1 210 ? -5.880 -24.870 -11.578 1.00 57.41 210 PRO A CA 1
ATOM 1603 C C . PRO A 1 210 ? -6.566 -25.423 -12.838 1.00 57.41 210 PRO A C 1
ATOM 1605 O O . PRO A 1 210 ? -7.601 -24.902 -13.257 1.00 57.41 210 PRO A O 1
ATOM 1608 N N . VAL A 1 211 ? -5.952 -26.452 -13.433 1.00 46.22 211 VAL A N 1
ATOM 1609 C CA . VAL A 1 211 ? -6.509 -27.257 -14.538 1.00 46.22 211 VAL A CA 1
ATOM 1610 C C . VAL A 1 211 ? -7.705 -28.070 -14.057 1.00 46.22 211 VAL A C 1
ATOM 1612 O O . VAL A 1 211 ? -7.609 -28.645 -12.947 1.00 46.22 211 VAL A O 1
#

Sequence (211 aa):
MHTSAVKSLLTALHQLSHQSITGMPSVFGAASSQKFGAINFSVERMMSILVNNLHRVQPIWDQVVGHFVELIDNPNQHVRNMALDALDRSISAVLGSDQFLESLSSGFGSGSQDIGATTETGLLECAVISPLGVLYSSNQSIDVRATTLKILLHVLERYADKLRFSWPDILEMLRSVADASEKDLVTLGFQSLRVIMNDGLSTLPAEFLPV

Secondary structure (DSSP, 8-state):
--HHHHHHHHHHHHHHHHHHHHT---SS---HHHHHHHHHHHHHHHHHHHHTTGGG-HHHHHHHHHHHHHHHT-S-HHHHHHHHHHHHHHHHHHHTSHHHHHHHHHTTS-SS--HHHHHHHHHHHHHHHHHHHHHHHH---HHHHHHHHHHHHHHHHHHTTT-SSSHHHHHHHHHHHTT---HHHHHHHHHHHHHIIIIITTTS-GGGS--

InterPro domains:
  IPR011989 Armadillo-like helical [G3DSA:1.25.10.10] (2-205)
  IPR015403 Mon2/Sec7/BIG1-like, HDS [PF09324] (128-193)
  IPR016024 Armadillo-type fold [SSF48371] (24-197)

Organism: Eucalyptus grandis (NCBI:txid71139)

Radius of gyration: 18.74 Å; Cα contacts (8 Å, |Δi|>4): 193; chains: 1; bounding box: 44×49×57 Å

Solvent-accessible surface area (backbone atoms only — not comparable to full-atom values): 11823 Å² total; per-residue (Å²): 134,58,71,67,60,54,52,52,51,50,51,52,33,50,50,53,24,49,50,42,69,72,48,75,84,52,95,64,81,76,53,72,68,58,31,50,50,46,33,50,50,28,51,55,49,47,51,52,51,48,69,78,34,57,91,59,34,75,90,48,44,65,68,52,50,50,51,31,57,61,36,47,73,41,91,50,63,70,52,19,53,51,23,52,50,52,48,45,54,49,44,49,52,49,74,66,30,67,59,51,53,48,45,62,50,62,57,73,72,62,103,65,90,55,71,60,54,49,48,55,44,38,51,46,50,31,61,61,52,45,61,48,45,50,48,45,74,73,46,85,49,65,70,57,35,42,48,40,46,50,43,51,36,52,44,52,78,73,42,29,83,76,45,66,67,38,55,66,58,52,51,51,45,49,55,58,31,73,75,49,88,48,65,71,46,38,51,46,39,52,50,39,51,50,48,35,70,74,72,24,56,88,36,51,58,72,89,78,50,88,129